Protein AF-A0A453NG12-F1 (afdb_monomer)

Nearest PDB structures (foldseek):
  8r1o-assembly1_A  TM=9.708E-01  e=6.884E-14  Thermochaetoides thermophila DSM 1495
  6h25-assembly1_A  TM=9.142E-01  e=3.385E-14  Homo sapiens
  9g8n-assembly1_K  TM=7.929E-01  e=2.237E-14  Homo sapiens
  5k36-assembly1_A  TM=8.760E-01  e=5.143E-13  Saccharomyces cerevisiae S288C
  2nn6-assembly1_A  TM=7.826E-01  e=9.330E-12  Homo sapiens

pLDDT: mean 75.96, std 26.28, range [23.94, 97.62]

Foldseek 3Di:
DCPFDWDPVQVVLLVVLLCLQLDFAFDWDQDDPVSHDIDTDDCVGDPTHHDDDDWRWGKWKWFADDLRPDIDTGDTNVSVVHTQWMKIWTATQVLDTPDIDTPDGHDHDPVVVVVVSVVVNVVNNVSVVVSVVVSVVVVVVVVVVVVVVPPDDPPPPPDDDDDDDDDDDDDDDDDDDDDDDDDDDDDDDDDDDDDDDD

Secondary structure (DSSP, 8-state):
-------HHHHHHHHHHHHHHH-EEPPEEEESTTS-EEEEPPTTTSPPEEP------EEEEEEEETTTTEEEES--HHHHHH-SEEEEEEE-TTS-EEEEEE-SSS---HHHHHHHHHHHHHHHHHHHHHHHHHHHHHHHHHHHHHHHH-SSS------PPP------------------------------------

Structure (mmCIF, N/CA/C/O backbone):
data_AF-A0A453NG12-F1
#
_entry.id   AF-A0A453NG12-F1
#
loop_
_atom_site.group_PDB
_atom_site.id
_atom_site.type_symbol
_atom_site.label_atom_id
_atom_site.label_alt_id
_atom_site.label_comp_id
_atom_site.label_asym_id
_atom_site.label_entity_id
_atom_site.label_seq_id
_atom_site.pdbx_PDB_ins_code
_atom_site.Cartn_x
_atom_site.Cartn_y
_atom_site.Cartn_z
_atom_site.occupancy
_atom_site.B_iso_or_equiv
_atom_site.auth_seq_id
_atom_site.auth_comp_id
_atom_site.auth_asym_id
_atom_site.auth_atom_id
_atom_site.pdbx_PDB_model_num
ATOM 1 N N . MET A 1 1 ? -16.576 -12.068 -15.508 1.00 38.81 1 MET A N 1
ATOM 2 C CA . MET A 1 1 ? -16.102 -11.300 -14.341 1.00 38.81 1 MET A CA 1
ATOM 3 C C . MET A 1 1 ? -14.619 -11.567 -14.226 1.00 38.81 1 MET A C 1
ATOM 5 O O . MET A 1 1 ? -14.237 -12.627 -13.754 1.00 38.81 1 MET A O 1
ATOM 9 N N . ASP A 1 2 ? -13.809 -10.681 -14.796 1.00 40.56 2 ASP A N 1
ATOM 10 C CA . ASP A 1 2 ? -12.355 -10.814 -14.773 1.00 40.56 2 ASP A CA 1
ATOM 11 C C . ASP A 1 2 ? -11.846 -10.320 -13.415 1.00 40.56 2 ASP A C 1
ATOM 13 O O . ASP A 1 2 ? -11.502 -9.155 -13.240 1.00 40.56 2 ASP A O 1
ATOM 17 N N . VAL A 1 3 ? -11.898 -11.196 -12.412 1.00 46.09 3 VAL A N 1
ATOM 18 C CA . VAL A 1 3 ? -11.257 -10.977 -11.109 1.00 46.09 3 VAL A CA 1
ATOM 19 C C . VAL A 1 3 ? -9.786 -11.383 -11.253 1.00 46.09 3 VAL A C 1
ATOM 21 O O . VAL A 1 3 ? -9.299 -12.268 -10.556 1.00 46.09 3 VAL A O 1
ATOM 24 N N . SER A 1 4 ? -9.097 -10.818 -12.247 1.00 50.47 4 SER A N 1
ATOM 25 C CA . SER A 1 4 ? -7.674 -11.067 -12.460 1.00 50.47 4 SER A CA 1
ATOM 26 C C . SER A 1 4 ? -6.916 -10.613 -11.218 1.00 50.47 4 SER A C 1
ATOM 28 O O . SER A 1 4 ? -7.002 -9.453 -10.814 1.00 50.47 4 SER A O 1
ATOM 30 N N . LEU A 1 5 ? -6.221 -11.567 -10.598 1.00 57.56 5 LEU A N 1
ATOM 31 C CA . LEU A 1 5 ? -5.358 -11.404 -9.433 1.00 57.56 5 LEU A CA 1
ATOM 32 C C . LEU A 1 5 ? -4.488 -10.149 -9.605 1.00 57.56 5 LEU A C 1
ATOM 34 O O . LEU A 1 5 ? -3.626 -10.087 -10.477 1.00 57.56 5 LEU A O 1
ATOM 38 N N . ARG A 1 6 ? -4.800 -9.120 -8.815 1.00 69.56 6 ARG A N 1
ATOM 39 C CA . ARG A 1 6 ? -4.018 -7.882 -8.717 1.00 69.56 6 ARG A CA 1
ATOM 40 C C . ARG A 1 6 ? -2.756 -8.148 -7.901 1.00 69.56 6 ARG A C 1
ATOM 42 O O . ARG A 1 6 ? -2.657 -9.185 -7.243 1.00 69.56 6 ARG A O 1
ATOM 49 N N . ASN A 1 7 ? -1.854 -7.176 -7.868 1.00 88.19 7 ASN A N 1
ATOM 50 C CA . ASN A 1 7 ? -0.705 -7.192 -6.979 1.00 88.19 7 ASN A CA 1
ATOM 51 C C . ASN A 1 7 ? -1.126 -7.407 -5.509 1.00 88.19 7 ASN A C 1
ATOM 53 O O . ASN A 1 7 ? -1.623 -6.510 -4.817 1.00 88.19 7 ASN A O 1
ATOM 57 N N . LEU A 1 8 ? -0.916 -8.637 -5.039 1.00 91.00 8 LEU A N 1
ATOM 58 C CA . LEU A 1 8 ? -1.382 -9.104 -3.738 1.00 91.00 8 LEU A CA 1
ATOM 59 C C . LEU A 1 8 ? -0.706 -8.365 -2.583 1.00 91.00 8 LEU A C 1
ATOM 61 O O . LEU A 1 8 ? -1.331 -8.166 -1.546 1.00 91.00 8 LEU A O 1
ATOM 65 N N . ILE A 1 9 ? 0.557 -7.968 -2.749 1.00 92.88 9 ILE A N 1
ATOM 66 C CA . ILE A 1 9 ? 1.347 -7.357 -1.675 1.00 92.88 9 ILE A CA 1
ATOM 67 C C . ILE A 1 9 ? 0.768 -5.987 -1.323 1.00 92.88 9 ILE A C 1
ATOM 69 O O . ILE A 1 9 ? 0.465 -5.730 -0.157 1.00 92.88 9 ILE A O 1
ATOM 73 N N . ASP A 1 10 ? 0.553 -5.137 -2.327 1.00 94.19 10 ASP A N 1
ATOM 74 C CA . ASP A 1 10 ? 0.015 -3.791 -2.118 1.00 94.19 10 ASP A CA 1
ATOM 75 C C . ASP A 1 10 ? -1.441 -3.870 -1.627 1.00 94.19 10 ASP A C 1
ATOM 77 O O . ASP A 1 10 ? -1.823 -3.180 -0.680 1.00 94.19 10 ASP A O 1
ATOM 81 N N . ALA A 1 11 ? -2.244 -4.777 -2.197 1.00 93.75 11 ALA A N 1
ATOM 82 C CA . ALA A 1 11 ? -3.627 -4.982 -1.772 1.00 93.75 11 ALA A CA 1
ATOM 83 C C . ALA A 1 11 ? -3.731 -5.463 -0.312 1.00 93.75 11 ALA A C 1
ATOM 85 O O . ALA A 1 11 ? -4.523 -4.920 0.461 1.00 93.75 11 ALA A O 1
ATOM 86 N N . ALA A 1 12 ? -2.922 -6.450 0.086 1.00 95.38 12 ALA A N 1
ATOM 87 C CA . ALA A 1 12 ? -2.898 -6.966 1.452 1.00 95.38 12 ALA A CA 1
ATOM 88 C C . ALA A 1 12 ? -2.386 -5.920 2.449 1.00 95.38 12 ALA A C 1
ATOM 90 O O . ALA A 1 12 ? -2.936 -5.801 3.543 1.00 95.38 12 ALA A O 1
ATOM 91 N N . ASN A 1 13 ? -1.378 -5.128 2.068 1.00 96.69 13 ASN A N 1
ATOM 92 C CA . ASN A 1 13 ? -0.885 -4.015 2.874 1.00 96.69 13 ASN A CA 1
ATOM 93 C C . ASN A 1 13 ? -2.000 -2.991 3.145 1.00 96.69 13 ASN A C 1
ATOM 95 O O . ASN A 1 13 ? -2.287 -2.700 4.305 1.00 96.69 13 ASN A O 1
ATOM 99 N N . ILE A 1 14 ? -2.692 -2.517 2.104 1.00 95.75 14 ILE A N 1
ATOM 100 C CA . ILE A 1 14 ? -3.804 -1.565 2.251 1.00 95.75 14 ILE A CA 1
ATOM 101 C C . ILE A 1 14 ? -4.929 -2.163 3.106 1.00 95.75 14 ILE A C 1
ATOM 103 O O . ILE A 1 14 ? -5.435 -1.494 4.009 1.00 95.75 14 ILE A O 1
ATOM 107 N N . ALA A 1 15 ? -5.297 -3.424 2.863 1.00 96.12 15 ALA A N 1
ATOM 108 C CA . ALA A 1 15 ? -6.335 -4.108 3.629 1.00 96.12 15 ALA A CA 1
ATOM 109 C C . ALA A 1 15 ? -5.972 -4.221 5.118 1.00 96.12 15 ALA A C 1
ATOM 111 O O . ALA A 1 15 ? -6.808 -3.936 5.975 1.00 96.12 15 ALA A O 1
ATOM 112 N N . ALA A 1 16 ? -4.725 -4.576 5.437 1.00 96.88 16 ALA A N 1
ATOM 113 C CA . ALA A 1 16 ? -4.244 -4.657 6.812 1.00 96.88 16 ALA A CA 1
ATOM 114 C C . ALA A 1 16 ? -4.270 -3.287 7.503 1.00 96.88 16 ALA A C 1
ATOM 116 O O . ALA A 1 16 ? -4.750 -3.174 8.629 1.00 96.88 16 ALA A O 1
ATOM 117 N N . LEU A 1 17 ? -3.821 -2.228 6.824 1.00 96.56 17 LEU A N 1
ATOM 118 C CA . LEU A 1 17 ? -3.850 -0.869 7.367 1.00 96.56 17 LEU A CA 1
ATOM 119 C C . LEU A 1 17 ? -5.279 -0.382 7.623 1.00 96.56 17 LEU A C 1
ATOM 121 O O . LEU A 1 17 ? -5.553 0.196 8.677 1.00 96.56 17 LEU A O 1
ATOM 125 N N . ALA A 1 18 ? -6.202 -0.649 6.699 1.00 96.00 18 ALA A N 1
ATOM 126 C CA . ALA A 1 18 ? -7.612 -0.314 6.865 1.00 96.00 18 ALA A CA 1
ATOM 127 C C . ALA A 1 18 ? -8.250 -1.101 8.022 1.00 96.00 18 ALA A C 1
ATOM 129 O O . ALA A 1 18 ? -8.960 -0.525 8.851 1.00 96.00 18 ALA A O 1
ATOM 130 N N . ALA A 1 19 ? -7.952 -2.398 8.134 1.00 96.50 19 ALA A N 1
ATOM 131 C CA . ALA A 1 19 ? -8.421 -3.235 9.233 1.00 96.50 19 ALA A CA 1
ATOM 132 C C . ALA A 1 19 ? -7.912 -2.722 10.587 1.00 96.50 19 ALA A C 1
ATOM 134 O O . ALA A 1 19 ? -8.705 -2.532 11.503 1.00 96.50 19 ALA A O 1
ATOM 135 N N . LEU A 1 20 ? -6.618 -2.412 10.703 1.00 96.31 20 LEU A N 1
ATOM 136 C CA . LEU A 1 20 ? -6.037 -1.863 11.932 1.00 96.31 20 LEU A CA 1
ATOM 137 C C . LEU A 1 20 ? -6.647 -0.504 12.301 1.00 96.31 20 LEU A C 1
ATOM 139 O O . LEU A 1 20 ? -6.922 -0.254 13.472 1.00 96.31 20 LEU A O 1
ATOM 143 N N . SER A 1 21 ? -6.906 0.353 11.310 1.00 95.38 21 SER A N 1
ATOM 144 C CA . SER A 1 21 ? -7.463 1.697 11.529 1.00 95.38 21 SER A CA 1
ATOM 145 C C . SER A 1 21 ? -8.937 1.674 11.957 1.00 95.38 21 SER A C 1
ATOM 147 O O . SER A 1 21 ? -9.395 2.513 12.739 1.00 95.38 21 SER A O 1
ATOM 149 N N . THR A 1 22 ? -9.693 0.685 11.483 1.00 95.12 22 THR A N 1
ATOM 150 C CA . THR A 1 22 ? -11.113 0.503 11.828 1.00 95.12 22 THR A CA 1
ATOM 151 C C . THR A 1 22 ? -11.333 -0.390 13.048 1.00 95.12 2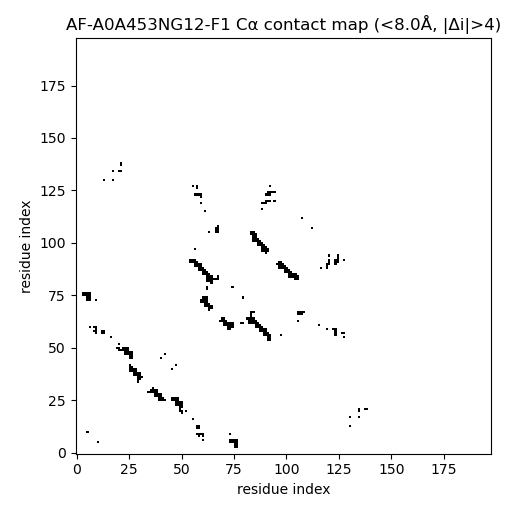2 THR A C 1
ATOM 153 O O . THR A 1 22 ? -12.405 -0.338 13.656 1.00 95.12 22 THR A O 1
ATOM 156 N N . PHE A 1 23 ? -10.332 -1.178 13.445 1.00 95.31 23 PHE A N 1
ATOM 157 C CA . PHE A 1 23 ? -10.403 -2.049 14.610 1.00 95.31 23 PHE A CA 1
ATOM 158 C C . PHE A 1 23 ? -10.600 -1.250 15.903 1.00 95.31 23 PHE A C 1
ATOM 160 O O . PHE A 1 23 ? -10.081 -0.141 16.082 1.00 95.31 23 PHE A O 1
ATOM 167 N N . ARG A 1 24 ? -11.372 -1.828 16.824 1.00 92.81 24 ARG A N 1
ATOM 168 C CA . ARG A 1 24 ? -11.577 -1.309 18.174 1.00 92.81 24 ARG A CA 1
ATOM 169 C C . ARG A 1 24 ? -11.374 -2.449 19.164 1.00 92.81 24 ARG A C 1
ATOM 171 O O . ARG A 1 24 ? -12.016 -3.489 19.032 1.00 92.81 24 ARG A O 1
ATOM 178 N N . ARG A 1 25 ? -10.483 -2.259 20.135 1.00 94.12 25 ARG A N 1
ATOM 179 C CA . ARG A 1 25 ? -10.212 -3.239 21.194 1.00 94.12 25 ARG A CA 1
ATOM 180 C C . ARG A 1 25 ? -11.186 -3.056 22.363 1.00 94.12 25 ARG A C 1
ATOM 182 O O . ARG A 1 25 ? -11.566 -1.915 22.631 1.00 94.12 25 ARG A O 1
ATOM 189 N N . PRO A 1 26 ? -11.559 -4.127 23.082 1.00 93.44 26 PRO A N 1
ATOM 190 C CA . PRO A 1 26 ? -12.309 -3.990 24.325 1.00 93.44 26 PRO A CA 1
ATOM 191 C C . PRO A 1 26 ? -11.493 -3.206 25.359 1.00 93.44 26 PRO A C 1
ATOM 193 O O . PRO A 1 26 ? -10.257 -3.242 25.359 1.00 93.44 26 PRO A O 1
ATOM 196 N N . GLU A 1 27 ? -12.189 -2.477 26.224 1.00 93.00 27 GLU A N 1
ATOM 197 C CA . GLU A 1 27 ? -11.551 -1.790 27.339 1.00 93.00 27 GLU A CA 1
ATOM 198 C C . GLU A 1 27 ? -11.210 -2.800 28.439 1.00 93.00 27 GLU A C 1
ATOM 200 O O . GLU A 1 27 ? -12.004 -3.690 28.742 1.00 93.00 27 GLU A O 1
ATOM 205 N N . CYS A 1 28 ? -10.036 -2.656 29.053 1.00 92.56 28 CYS A N 1
ATOM 206 C CA . CYS A 1 28 ? -9.604 -3.507 30.155 1.00 92.56 28 CYS A CA 1
ATOM 207 C C . CYS A 1 28 ? -9.244 -2.649 31.365 1.00 92.56 28 CYS A C 1
ATOM 209 O O . CYS A 1 28 ? -8.565 -1.631 31.226 1.00 92.56 28 CYS A O 1
ATOM 211 N N . THR A 1 29 ? -9.645 -3.088 32.554 1.00 91.44 29 THR A N 1
ATOM 212 C CA . THR A 1 29 ? -9.203 -2.499 33.823 1.00 91.44 29 THR A CA 1
ATOM 213 C C . THR A 1 29 ? -8.252 -3.447 34.525 1.00 91.44 29 THR A C 1
ATOM 215 O O . THR A 1 29 ? -8.547 -4.636 34.652 1.00 91.44 29 THR A O 1
ATOM 218 N N . VAL A 1 30 ? -7.135 -2.905 34.998 1.00 91.94 30 VAL A N 1
ATOM 219 C CA . VAL A 1 30 ? -6.180 -3.622 35.844 1.00 91.94 30 VAL A CA 1
ATOM 220 C C . VAL A 1 30 ? -6.478 -3.269 37.299 1.00 91.94 30 VAL A C 1
ATOM 222 O O . VAL A 1 30 ? -6.650 -2.092 37.617 1.00 91.94 30 VAL A O 1
ATOM 225 N N . GLY A 1 31 ? -6.590 -4.276 38.161 1.00 87.38 31 GLY A N 1
ATOM 226 C CA . GLY A 1 31 ? -6.934 -4.120 39.572 1.00 87.38 31 GLY A CA 1
ATOM 227 C C . GLY A 1 31 ? -6.416 -5.265 40.444 1.00 87.38 31 GLY A C 1
ATOM 228 O O . GLY A 1 31 ? -5.518 -6.014 40.049 1.00 87.38 31 GLY A O 1
ATOM 229 N N . GLY A 1 32 ? -7.005 -5.386 41.635 1.00 82.38 32 GLY A N 1
ATOM 230 C CA . GLY A 1 32 ? -6.529 -6.262 42.706 1.00 82.38 32 GLY A CA 1
ATOM 231 C C . GLY A 1 32 ? -5.420 -5.606 43.529 1.00 82.38 32 GLY A C 1
ATOM 232 O O . GLY A 1 32 ? -4.728 -4.714 43.039 1.00 82.38 32 GLY A O 1
ATOM 233 N N . ASP A 1 33 ? -5.253 -6.058 44.770 1.00 82.25 33 ASP A N 1
ATOM 234 C CA . ASP A 1 33 ? -4.278 -5.492 45.716 1.00 82.25 33 ASP A CA 1
ATOM 235 C C . ASP A 1 33 ? -2.832 -5.571 45.183 1.00 82.25 33 ASP A C 1
ATOM 237 O O . ASP A 1 33 ? -2.020 -4.685 45.444 1.00 82.25 33 ASP A O 1
ATOM 241 N N . ASP A 1 34 ? -2.558 -6.570 44.335 1.00 84.94 34 ASP A N 1
ATOM 242 C CA . ASP A 1 34 ? -1.255 -6.812 43.702 1.00 84.94 34 ASP A CA 1
ATOM 243 C C . ASP A 1 34 ? -1.164 -6.293 42.249 1.00 84.94 34 ASP A C 1
ATOM 245 O O . ASP A 1 34 ? -0.151 -6.485 41.575 1.00 84.94 34 ASP A O 1
ATOM 249 N N . GLY A 1 35 ? -2.232 -5.684 41.713 1.00 83.69 35 GLY A N 1
ATOM 250 C CA . GLY A 1 35 ? -2.279 -5.162 40.337 1.00 83.69 35 GLY A CA 1
ATOM 251 C C . GLY A 1 35 ? -2.218 -6.221 39.223 1.00 83.69 35 GLY A C 1
ATOM 252 O O . GLY A 1 35 ? -1.968 -5.881 38.068 1.00 83.69 35 GLY A O 1
ATOM 253 N N . GLN A 1 36 ? -2.420 -7.503 39.543 1.00 88.50 36 GLN A N 1
ATOM 254 C CA . GLN A 1 36 ? -2.332 -8.613 38.582 1.00 88.50 36 GLN A CA 1
ATOM 255 C C . GLN A 1 36 ? -3.685 -9.059 38.010 1.00 88.50 36 GLN A C 1
ATOM 257 O O . GLN A 1 36 ? -3.723 -9.889 37.101 1.00 88.50 36 GLN A O 1
ATOM 262 N N . GLN A 1 37 ? -4.805 -8.525 38.505 1.00 91.44 37 GLN A N 1
ATOM 263 C CA . GLN A 1 37 ? -6.124 -8.889 37.997 1.00 91.44 37 GLN A CA 1
ATOM 264 C C . GLN A 1 37 ? -6.477 -8.035 36.776 1.00 91.44 37 GLN A C 1
ATOM 266 O O . GLN A 1 37 ? -6.517 -6.809 36.858 1.00 91.44 37 GLN A O 1
ATOM 271 N N . VAL A 1 38 ? -6.769 -8.683 35.646 1.00 92.56 38 VAL A N 1
ATOM 272 C CA . VAL A 1 38 ? -7.211 -8.022 34.410 1.00 92.56 38 VAL A CA 1
ATOM 273 C C . VAL A 1 38 ? -8.671 -8.368 34.151 1.00 92.56 38 VAL A C 1
ATOM 275 O O . VAL A 1 38 ? -9.008 -9.530 33.935 1.00 92.56 38 VAL A O 1
ATOM 278 N N . THR A 1 39 ? -9.526 -7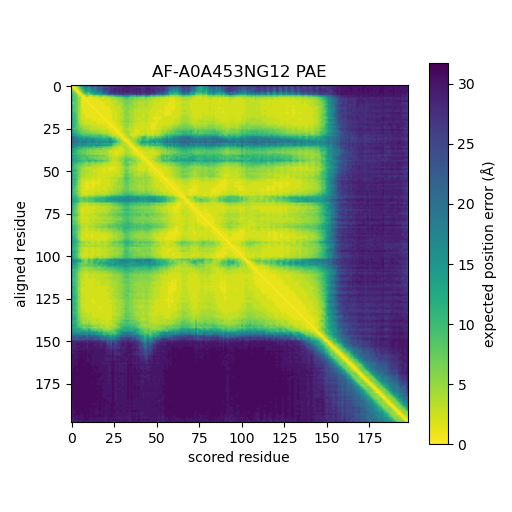.349 34.123 1.00 91.75 39 THR A N 1
ATOM 279 C CA . THR A 1 39 ? -10.942 -7.484 33.761 1.00 91.75 39 THR A CA 1
ATOM 280 C C . THR A 1 39 ? -11.160 -6.888 32.378 1.00 91.75 39 THR A C 1
ATOM 282 O O . THR A 1 39 ? -10.905 -5.699 32.174 1.00 91.75 39 THR A O 1
ATOM 285 N N . VAL A 1 40 ? -11.625 -7.708 31.436 1.00 93.44 40 VAL A N 1
ATOM 286 C CA . VAL A 1 40 ? -12.020 -7.279 30.086 1.00 93.44 40 VAL A CA 1
ATOM 287 C C . VAL A 1 40 ? -13.499 -6.907 30.114 1.00 93.44 40 VAL A C 1
ATOM 289 O O . VAL A 1 40 ? -14.316 -7.689 30.594 1.00 93.44 40 VAL A O 1
ATOM 292 N N . HIS A 1 41 ? -13.840 -5.719 29.620 1.00 92.62 41 HIS A N 1
ATOM 293 C CA . HIS A 1 41 ? -15.218 -5.232 29.582 1.00 92.62 41 HIS A CA 1
ATOM 294 C C . HIS A 1 41 ? -15.859 -5.527 28.228 1.00 92.62 41 HIS A C 1
ATOM 296 O O . HIS A 1 41 ? -15.271 -5.248 27.178 1.00 92.62 41 HIS A O 1
ATOM 302 N N . ASP A 1 42 ? -17.085 -6.047 28.257 1.00 90.38 42 ASP A N 1
ATOM 303 C CA . ASP A 1 42 ? -17.897 -6.225 27.055 1.00 90.38 42 ASP A CA 1
ATOM 304 C C . ASP A 1 42 ? -18.281 -4.876 26.441 1.00 90.38 42 ASP A C 1
ATOM 306 O O . ASP A 1 42 ? -18.454 -3.869 27.136 1.00 90.38 42 ASP A O 1
ATOM 310 N N . SER A 1 43 ? -18.497 -4.871 25.123 1.00 86.00 43 SER A N 1
ATOM 311 C CA . SER A 1 43 ? -18.819 -3.657 24.362 1.00 86.00 43 SER A CA 1
ATOM 312 C C . SER A 1 43 ? -20.158 -3.008 24.731 1.00 86.00 43 SER A C 1
ATOM 314 O O . SER A 1 43 ? -20.419 -1.883 24.315 1.00 86.00 43 SER A O 1
ATOM 316 N N . GLU A 1 44 ? -21.028 -3.726 25.447 1.00 86.75 44 GLU A N 1
ATOM 317 C CA . GLU A 1 44 ? -22.293 -3.193 25.974 1.00 86.75 44 GLU A CA 1
ATOM 318 C C . GLU A 1 44 ? -22.088 -2.376 27.257 1.00 86.75 44 GLU A C 1
ATOM 320 O O . GLU A 1 44 ? -22.888 -1.494 27.560 1.00 86.75 44 GLU A O 1
ATOM 325 N N . VAL A 1 45 ? -21.015 -2.666 28.002 1.00 88.38 45 VAL A N 1
ATOM 326 C CA . VAL A 1 45 ? -20.708 -2.040 29.295 1.00 88.38 45 VAL A CA 1
ATOM 327 C C . VAL A 1 45 ? -19.728 -0.886 29.122 1.00 88.38 45 VAL A C 1
ATOM 329 O O . VAL A 1 45 ? -19.901 0.161 29.746 1.00 88.38 45 VAL A O 1
ATOM 332 N N . ARG A 1 46 ? -18.701 -1.060 28.280 1.00 87.81 46 ARG A N 1
ATOM 333 C CA . ARG A 1 46 ? -17.720 -0.016 27.960 1.00 87.81 46 ARG A CA 1
ATOM 334 C C . ARG A 1 46 ? -17.483 0.085 26.464 1.00 87.81 46 ARG A C 1
ATOM 336 O O . ARG A 1 46 ? -17.431 -0.921 25.758 1.00 87.81 46 ARG A O 1
ATOM 343 N N . ASP A 1 47 ? -17.313 1.312 25.982 1.00 88.44 47 ASP A N 1
ATOM 344 C CA . ASP A 1 47 ? -17.081 1.555 24.564 1.00 88.44 47 ASP A CA 1
ATOM 345 C C . ASP A 1 47 ? -15.699 1.029 24.129 1.00 88.44 47 ASP A C 1
ATOM 347 O O . ASP A 1 47 ? -14.680 1.383 24.725 1.00 88.44 47 ASP A O 1
ATOM 351 N N . PRO A 1 48 ? -15.625 0.222 23.054 1.00 91.38 48 PRO A N 1
ATOM 352 C CA . PRO A 1 48 ? -14.353 -0.232 22.508 1.00 91.38 48 PRO A CA 1
ATOM 353 C C . PRO A 1 48 ? -13.459 0.928 22.045 1.00 91.38 48 PRO A C 1
ATOM 355 O O . PRO A 1 48 ? -13.909 1.850 21.360 1.00 91.38 48 PRO A O 1
ATOM 358 N N . LEU A 1 49 ? -12.165 0.837 22.346 1.00 92.44 49 LEU A N 1
ATOM 359 C CA . LEU A 1 49 ? -11.177 1.884 22.088 1.00 92.44 49 LEU A CA 1
ATOM 360 C C . LEU A 1 49 ? -10.427 1.654 20.765 1.00 92.44 49 LEU A C 1
ATOM 362 O O . LEU A 1 49 ? -10.109 0.509 20.431 1.00 92.44 49 LEU A O 1
ATOM 366 N N . PRO A 1 50 ? -10.092 2.711 20.002 1.00 94.44 50 PRO A N 1
ATOM 367 C CA . PRO A 1 50 ? -9.230 2.591 18.829 1.00 94.44 50 PRO A CA 1
ATOM 368 C C . PRO A 1 50 ? -7.794 2.210 19.197 1.00 94.44 50 PRO A C 1
ATOM 370 O O . PRO A 1 50 ? -7.355 2.350 20.340 1.00 94.44 50 PRO A O 1
ATOM 373 N N . LEU A 1 51 ? -7.056 1.731 18.195 1.00 95.19 51 LEU A N 1
ATOM 374 C CA . LEU A 1 51 ? -5.610 1.565 18.290 1.00 95.19 51 LEU A CA 1
ATOM 375 C C . LEU A 1 51 ? -4.903 2.903 18.045 1.00 95.19 51 LEU A C 1
ATOM 377 O O . LEU A 1 51 ? -5.340 3.705 17.219 1.00 95.19 51 LEU A O 1
ATOM 381 N N . THR A 1 52 ? -3.773 3.114 18.717 1.00 94.12 52 THR A N 1
ATOM 382 C CA . THR A 1 52 ? -2.881 4.245 18.436 1.00 94.12 52 THR A CA 1
ATOM 383 C C . THR A 1 52 ? -1.996 3.897 17.241 1.00 94.12 52 THR A C 1
ATOM 385 O O . THR A 1 52 ? -1.074 3.094 17.364 1.00 94.12 52 THR A O 1
ATOM 388 N N . ILE A 1 53 ? -2.279 4.490 16.080 1.00 93.12 53 ILE A N 1
ATOM 389 C CA . ILE A 1 53 ? -1.507 4.293 14.845 1.00 93.12 53 ILE A CA 1
ATOM 390 C C . ILE A 1 53 ? -0.758 5.587 14.527 1.00 93.12 53 ILE A C 1
ATOM 392 O O . ILE A 1 53 ? -1.377 6.611 14.253 1.00 93.12 53 ILE A O 1
ATOM 396 N N . HIS A 1 54 ? 0.575 5.543 14.553 1.00 91.69 54 HIS A N 1
ATOM 397 C CA . HIS A 1 54 ? 1.407 6.727 14.305 1.00 91.69 54 HIS A CA 1
ATOM 398 C C . HIS A 1 54 ? 1.579 7.028 12.813 1.00 91.69 54 HIS A C 1
ATOM 400 O O . HIS A 1 54 ? 1.499 8.183 12.397 1.00 91.69 54 HIS A O 1
ATOM 406 N N . HIS A 1 55 ? 1.789 5.992 11.998 1.00 92.69 55 HIS A N 1
ATOM 407 C CA . HIS A 1 55 ? 2.035 6.120 10.563 1.00 92.69 55 HIS A CA 1
ATOM 408 C C . HIS A 1 55 ? 1.355 4.985 9.792 1.00 92.69 55 HIS A C 1
ATOM 410 O O . HIS A 1 55 ? 1.129 3.904 10.334 1.00 92.69 55 HIS A O 1
ATOM 416 N N . LEU A 1 56 ? 1.063 5.234 8.514 1.00 95.12 56 LEU A N 1
ATOM 417 C CA . LEU A 1 56 ? 0.482 4.264 7.585 1.00 95.12 56 LEU A CA 1
ATOM 418 C C . LEU A 1 56 ? 1.509 3.959 6.479 1.00 95.12 56 LEU A C 1
ATOM 420 O O . LEU A 1 56 ? 1.590 4.712 5.511 1.00 95.12 56 LEU A O 1
ATOM 424 N N . PRO A 1 57 ? 2.354 2.926 6.644 1.00 96.81 57 PRO A N 1
ATOM 425 C CA . PRO A 1 57 ? 3.362 2.559 5.652 1.00 96.81 57 PRO A CA 1
ATOM 426 C C . PRO A 1 57 ? 2.724 1.863 4.441 1.00 96.81 57 PRO A C 1
ATOM 428 O O . PRO A 1 57 ? 2.286 0.716 4.544 1.00 96.81 57 PRO A O 1
ATOM 431 N N . ILE A 1 58 ? 2.696 2.540 3.293 1.00 97.62 58 ILE A N 1
ATOM 432 C CA . ILE A 1 58 ? 2.079 2.048 2.056 1.00 97.62 58 ILE A CA 1
ATOM 433 C C . ILE A 1 58 ? 3.107 1.309 1.206 1.00 97.62 58 ILE A C 1
ATOM 435 O O . ILE A 1 58 ? 4.148 1.873 0.862 1.00 97.62 58 ILE A O 1
ATOM 439 N N . ALA A 1 59 ? 2.795 0.068 0.838 1.00 97.12 59 ALA A N 1
ATOM 440 C CA . ALA A 1 59 ? 3.549 -0.689 -0.152 1.00 97.12 59 ALA A CA 1
ATOM 441 C C . ALA A 1 59 ? 3.167 -0.256 -1.577 1.00 97.12 59 ALA A C 1
ATOM 443 O O . ALA A 1 59 ? 1.987 -0.155 -1.909 1.00 97.12 59 ALA A O 1
ATOM 444 N N . VAL A 1 60 ? 4.181 -0.003 -2.405 1.00 96.38 60 VAL A N 1
ATOM 445 C CA . VAL A 1 60 ? 4.061 0.302 -3.833 1.00 96.38 60 VAL A CA 1
ATOM 446 C C . VAL A 1 60 ? 5.013 -0.612 -4.596 1.00 96.38 60 VAL A C 1
ATOM 448 O O . VAL A 1 60 ? 6.233 -0.546 -4.408 1.00 96.38 60 VAL A O 1
ATOM 451 N N . THR A 1 61 ? 4.464 -1.463 -5.457 1.00 95.81 61 THR A N 1
ATOM 452 C CA . THR A 1 61 ? 5.245 -2.407 -6.262 1.00 95.81 61 THR A CA 1
ATOM 453 C C . THR A 1 61 ? 5.418 -1.937 -7.700 1.00 95.81 61 THR A C 1
ATOM 455 O O . THR A 1 61 ? 4.479 -1.504 -8.369 1.00 95.81 61 THR A O 1
ATOM 458 N N . PHE A 1 62 ? 6.653 -2.081 -8.168 1.00 95.19 62 PHE A N 1
ATOM 459 C CA . PHE A 1 62 ? 7.124 -1.785 -9.508 1.00 95.19 62 PHE A CA 1
ATOM 460 C C . PHE A 1 62 ? 7.518 -3.086 -10.208 1.00 95.19 62 PHE A C 1
ATOM 462 O O . PHE A 1 62 ? 8.253 -3.892 -9.633 1.00 95.19 62 PHE A O 1
ATOM 469 N N . ALA A 1 63 ? 7.068 -3.270 -11.445 1.00 94.38 63 ALA A N 1
ATOM 470 C CA . ALA A 1 63 ? 7.502 -4.336 -12.341 1.00 94.38 63 ALA A CA 1
ATOM 471 C C . ALA A 1 63 ? 8.426 -3.770 -13.422 1.00 94.38 63 ALA A C 1
ATOM 473 O O . ALA A 1 63 ? 8.173 -2.682 -13.943 1.00 94.38 63 ALA A O 1
ATOM 474 N N . TYR A 1 64 ? 9.478 -4.514 -13.751 1.00 94.31 64 TYR A N 1
ATOM 475 C CA . TYR A 1 64 ? 10.483 -4.152 -14.745 1.00 94.31 64 TYR A CA 1
ATOM 476 C C . TYR A 1 64 ? 10.373 -5.043 -15.983 1.00 94.31 64 TYR A C 1
ATOM 478 O O . TYR A 1 64 ? 10.176 -6.256 -15.868 1.00 94.31 64 TYR A O 1
ATOM 486 N N . PHE A 1 65 ? 10.533 -4.431 -17.155 1.00 92.62 65 PHE A N 1
ATOM 487 C CA . PHE A 1 65 ? 10.517 -5.098 -18.454 1.00 92.62 65 PHE A CA 1
ATOM 488 C C . PHE A 1 65 ? 11.656 -4.594 -19.340 1.00 92.62 65 PHE A C 1
ATOM 490 O O . PHE A 1 65 ? 12.069 -3.433 -19.240 1.00 92.62 65 PHE A O 1
ATOM 497 N N . GLY A 1 66 ? 12.087 -5.451 -20.270 1.00 88.81 66 GLY A N 1
ATOM 498 C CA . GLY A 1 66 ? 13.049 -5.098 -21.312 1.00 88.81 66 GLY A CA 1
ATOM 499 C C . GLY A 1 66 ? 14.398 -4.680 -20.737 1.00 88.81 66 GLY A C 1
ATOM 500 O O . GLY A 1 66 ? 14.861 -3.579 -21.039 1.00 88.81 66 GLY A O 1
ATOM 501 N N . ASP A 1 67 ? 14.981 -5.523 -19.882 1.00 84.19 67 ASP A N 1
ATOM 502 C CA . ASP A 1 67 ? 16.257 -5.286 -19.196 1.00 84.19 67 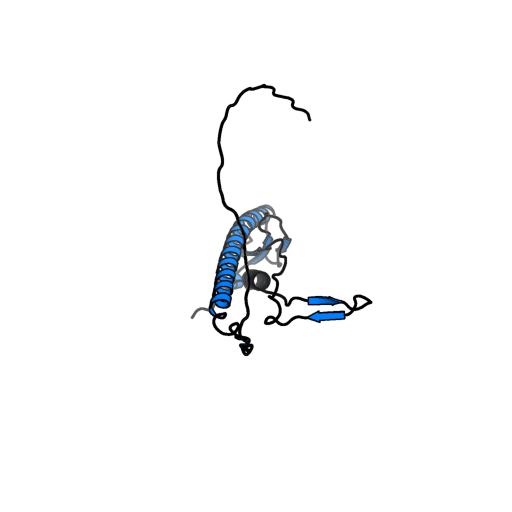ASP A CA 1
ATOM 503 C C . ASP A 1 67 ? 16.241 -4.039 -18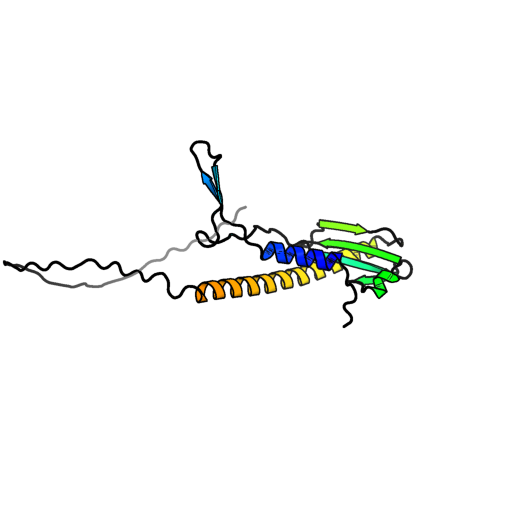.292 1.00 84.19 67 ASP A C 1
ATOM 505 O O . ASP A 1 67 ? 17.191 -3.258 -18.236 1.00 84.19 67 ASP A O 1
ATOM 509 N N . GLY A 1 68 ? 15.128 -3.819 -17.587 1.00 79.94 68 GLY A N 1
ATOM 510 C CA . GLY A 1 68 ? 14.964 -2.698 -16.657 1.00 79.94 68 GLY A CA 1
ATOM 511 C C . GLY A 1 68 ? 14.726 -1.325 -17.298 1.00 79.94 68 GLY A C 1
ATOM 512 O O . GLY A 1 68 ? 14.740 -0.321 -16.583 1.00 79.94 68 GLY A O 1
ATOM 513 N N . ASN A 1 69 ? 14.487 -1.256 -18.612 1.00 83.81 69 ASN A N 1
ATOM 514 C CA . ASN A 1 69 ? 14.237 0.007 -19.320 1.00 83.81 69 ASN A CA 1
ATOM 515 C C . ASN A 1 69 ? 12.795 0.506 -19.186 1.00 83.81 69 ASN A C 1
ATOM 517 O O . ASN A 1 69 ? 12.536 1.707 -19.278 1.00 83.81 69 ASN A O 1
ATOM 521 N N . ILE A 1 70 ? 11.848 -0.410 -18.985 1.00 90.62 70 ILE A N 1
ATOM 522 C CA . ILE A 1 70 ? 10.426 -0.102 -18.849 1.00 90.62 70 ILE A CA 1
ATOM 523 C C . ILE A 1 70 ? 9.984 -0.491 -17.443 1.00 90.62 70 ILE A C 1
ATOM 525 O O . ILE A 1 70 ? 10.313 -1.569 -16.950 1.00 90.62 70 ILE A O 1
ATOM 529 N N . MET A 1 71 ? 9.217 0.390 -16.804 1.00 92.06 71 MET A N 1
ATOM 530 C CA . MET A 1 71 ? 8.710 0.194 -15.452 1.00 92.06 71 MET A CA 1
ATOM 531 C C . MET A 1 71 ? 7.209 0.471 -15.393 1.00 92.06 71 MET A C 1
ATOM 533 O O . MET A 1 71 ? 6.746 1.505 -15.876 1.00 92.06 71 MET A O 1
ATOM 537 N N . VAL A 1 72 ? 6.472 -0.424 -14.737 1.00 93.56 72 VAL A N 1
ATOM 538 C CA . VAL A 1 72 ? 5.027 -0.315 -14.490 1.00 93.56 72 VAL A CA 1
ATOM 539 C C . VAL A 1 72 ? 4.757 -0.394 -12.986 1.00 93.56 72 VAL A C 1
ATOM 541 O O . VAL A 1 72 ? 5.506 -1.040 -12.258 1.00 93.56 72 VAL A O 1
ATOM 544 N N . ILE A 1 73 ? 3.712 0.285 -12.511 1.00 94.06 73 ILE A N 1
ATOM 545 C CA . ILE A 1 73 ? 3.270 0.295 -11.105 1.00 94.06 73 ILE A CA 1
ATOM 546 C C . ILE A 1 73 ? 1.963 -0.486 -11.001 1.00 94.06 73 ILE A C 1
ATOM 548 O O . ILE A 1 73 ? 1.120 -0.320 -11.876 1.00 94.06 73 ILE A O 1
ATOM 552 N N . ASP A 1 74 ? 1.776 -1.250 -9.920 1.00 92.06 74 ASP A N 1
ATOM 553 C CA . ASP A 1 74 ? 0.596 -2.114 -9.710 1.00 92.06 74 ASP A CA 1
ATOM 554 C C . ASP A 1 74 ? 0.389 -3.080 -10.895 1.00 92.06 74 ASP A C 1
ATOM 556 O O . ASP A 1 74 ? -0.619 -2.983 -11.599 1.00 92.06 74 ASP A O 1
ATOM 560 N N . PRO A 1 75 ? 1.365 -3.974 -11.170 1.00 91.88 75 PRO A N 1
ATOM 561 C CA . PRO A 1 75 ? 1.276 -4.871 -12.310 1.00 91.88 75 PRO A CA 1
ATOM 562 C C . PRO A 1 75 ? 0.047 -5.778 -12.190 1.00 91.88 75 PRO A C 1
ATOM 564 O O . PRO A 1 75 ? -0.267 -6.339 -11.139 1.00 91.88 75 PRO A O 1
ATOM 567 N N . THR A 1 76 ? -0.654 -5.932 -13.302 1.00 90.88 76 THR A N 1
ATOM 568 C CA . THR A 1 76 ? -1.722 -6.914 -13.468 1.00 90.88 76 THR A CA 1
ATOM 569 C C . THR A 1 76 ? -1.146 -8.323 -13.558 1.00 90.88 76 THR A C 1
ATOM 571 O O . THR A 1 76 ? 0.018 -8.508 -13.901 1.00 90.88 76 THR A O 1
ATOM 574 N N . TYR A 1 77 ? -1.981 -9.345 -13.367 1.00 90.00 77 TYR A N 1
ATOM 575 C CA . TYR A 1 77 ? -1.579 -10.747 -13.527 1.00 90.00 77 TYR A CA 1
ATOM 576 C C . TYR A 1 77 ? -0.783 -11.035 -14.819 1.00 90.00 77 TYR A C 1
ATOM 578 O O . TYR A 1 77 ? 0.203 -11.768 -14.802 1.00 90.00 77 TYR A O 1
ATOM 586 N N . LYS A 1 78 ? -1.189 -10.442 -15.953 1.00 91.56 78 LYS A N 1
ATOM 587 C CA . LYS A 1 78 ? -0.504 -10.632 -17.244 1.00 91.56 78 LYS A CA 1
ATOM 588 C C . LYS A 1 78 ? 0.862 -9.949 -17.282 1.00 91.56 78 LYS A C 1
ATOM 590 O O . LYS A 1 78 ? 1.787 -10.494 -17.870 1.00 91.56 78 LYS A O 1
ATOM 595 N N . GLU A 1 79 ? 0.978 -8.776 -16.669 1.00 92.12 79 GLU A N 1
ATOM 596 C CA . GLU A 1 79 ? 2.236 -8.035 -16.550 1.00 92.12 79 GLU A CA 1
ATOM 597 C C . GLU A 1 79 ? 3.195 -8.746 -15.590 1.00 92.12 79 GLU A C 1
ATOM 599 O O . GLU A 1 79 ? 4.361 -8.929 -15.921 1.00 92.12 79 GLU A O 1
ATOM 604 N N . GLU A 1 80 ? 2.700 -9.241 -14.452 1.00 90.31 80 GLU A N 1
ATOM 605 C CA . GLU A 1 80 ? 3.487 -10.049 -13.515 1.00 90.31 80 GLU A CA 1
ATOM 606 C C . GLU A 1 80 ? 4.011 -11.339 -14.158 1.00 90.31 80 GLU A C 1
ATOM 608 O O . GLU A 1 80 ? 5.132 -11.754 -13.877 1.00 90.31 80 GLU A O 1
ATOM 613 N N . ALA A 1 81 ? 3.230 -11.966 -15.042 1.00 90.94 81 ALA A N 1
ATOM 614 C CA . ALA A 1 81 ? 3.625 -13.201 -15.716 1.00 90.94 81 ALA A CA 1
ATOM 615 C C . ALA A 1 81 ? 4.789 -13.022 -16.707 1.00 90.94 81 ALA A C 1
ATOM 617 O O . ALA A 1 81 ? 5.466 -14.000 -17.022 1.00 90.94 81 ALA A O 1
ATOM 618 N N . VAL A 1 82 ? 5.013 -11.803 -17.212 1.00 92.00 82 VAL A N 1
ATOM 619 C CA . VAL A 1 82 ? 6.026 -11.516 -18.245 1.00 92.00 82 VAL A CA 1
ATOM 620 C C . VAL A 1 82 ? 7.111 -10.538 -17.785 1.00 92.00 82 VAL A C 1
ATOM 622 O O . VAL A 1 82 ? 7.984 -10.188 -18.576 1.00 92.00 82 VAL A O 1
ATOM 625 N N . MET A 1 83 ? 7.079 -10.089 -16.526 1.00 92.50 83 MET A N 1
ATOM 626 C CA . MET A 1 83 ? 8.090 -9.174 -15.987 1.00 92.50 83 MET A CA 1
ATOM 627 C C . MET A 1 83 ? 9.441 -9.872 -15.801 1.00 92.50 83 MET A C 1
ATOM 629 O O . MET A 1 83 ? 9.515 -11.015 -15.349 1.00 92.50 83 MET A O 1
ATOM 633 N N . GLY A 1 84 ? 10.524 -9.149 -16.081 1.00 91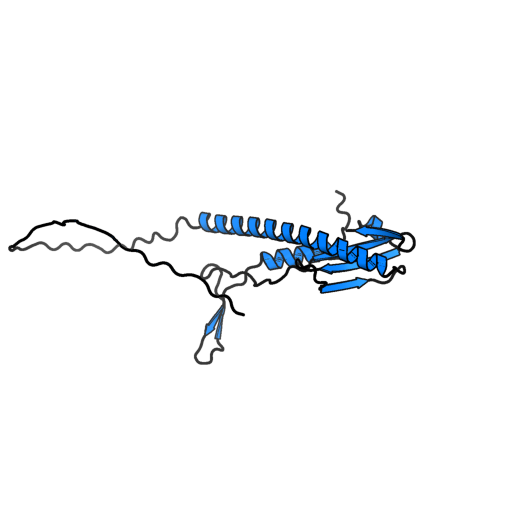.81 84 GLY A N 1
ATOM 634 C CA . GLY A 1 84 ? 11.888 -9.620 -15.840 1.00 91.81 84 GLY A CA 1
ATOM 635 C C . GLY A 1 84 ? 12.332 -9.445 -14.386 1.00 91.81 84 GLY A C 1
ATOM 636 O O . GLY A 1 84 ? 13.270 -10.095 -13.922 1.00 91.81 84 GLY A O 1
ATOM 637 N N . GLY A 1 85 ? 11.648 -8.591 -13.624 1.00 92.69 85 GLY A N 1
ATOM 638 C CA . GLY A 1 85 ? 11.890 -8.408 -12.198 1.00 92.69 85 GLY A CA 1
ATOM 639 C C . GLY A 1 85 ? 10.878 -7.477 -11.546 1.00 92.69 85 GLY A C 1
ATOM 640 O O . GLY A 1 85 ? 10.095 -6.813 -12.221 1.00 92.69 85 GLY A O 1
ATOM 641 N N . ARG A 1 86 ? 10.918 -7.396 -10.212 1.00 93.25 86 ARG A N 1
ATOM 642 C CA . ARG A 1 86 ? 10.082 -6.465 -9.445 1.00 93.25 86 ARG A CA 1
ATOM 643 C C . ARG A 1 86 ? 10.798 -5.863 -8.249 1.00 93.25 86 ARG A C 1
ATOM 645 O O . ARG A 1 86 ? 11.746 -6.438 -7.705 1.00 93.25 86 ARG A O 1
ATOM 652 N N . MET A 1 87 ? 10.287 -4.727 -7.799 1.00 94.75 87 MET A N 1
ATOM 653 C CA . MET A 1 87 ? 10.687 -4.083 -6.558 1.00 94.75 87 MET A CA 1
ATOM 654 C C . MET A 1 87 ? 9.465 -3.539 -5.829 1.00 94.75 87 MET A C 1
ATOM 656 O O . MET A 1 87 ? 8.683 -2.805 -6.415 1.00 94.75 87 MET A O 1
ATOM 660 N N . THR A 1 88 ? 9.342 -3.834 -4.542 1.00 96.19 88 THR A N 1
ATOM 661 C CA . THR A 1 88 ? 8.323 -3.244 -3.671 1.00 96.19 88 THR A CA 1
ATOM 662 C C . THR A 1 88 ? 8.993 -2.271 -2.715 1.00 96.19 88 THR A C 1
ATOM 664 O O . THR A 1 88 ? 9.930 -2.639 -2.006 1.00 96.19 88 THR A O 1
ATOM 667 N N . ALA A 1 89 ? 8.519 -1.030 -2.690 1.00 97.00 89 ALA A N 1
ATOM 668 C CA . ALA A 1 89 ? 8.938 -0.017 -1.732 1.00 97.00 89 ALA A CA 1
ATOM 669 C C . ALA A 1 89 ? 7.790 0.263 -0.765 1.00 97.00 89 ALA A C 1
ATOM 671 O O . ALA A 1 89 ? 6.659 0.471 -1.187 1.00 97.00 89 ALA A O 1
ATOM 672 N N . THR A 1 90 ? 8.078 0.265 0.531 1.00 97.44 90 THR A N 1
ATOM 673 C CA . THR A 1 90 ? 7.119 0.631 1.572 1.00 97.44 90 THR A CA 1
ATOM 674 C C . THR A 1 90 ? 7.508 1.984 2.139 1.00 97.44 90 THR A C 1
ATOM 676 O O . THR A 1 90 ? 8.620 2.128 2.647 1.00 97.44 90 THR A O 1
ATOM 679 N N . ILE A 1 91 ? 6.616 2.968 2.037 1.00 97.25 91 ILE A N 1
ATOM 680 C CA . ILE A 1 91 ? 6.894 4.369 2.381 1.00 97.25 91 ILE A CA 1
ATOM 681 C C . ILE A 1 91 ? 5.755 4.921 3.240 1.00 97.25 91 ILE A C 1
ATOM 683 O O . ILE A 1 91 ? 4.585 4.623 3.000 1.00 97.25 91 ILE A O 1
ATOM 687 N N . ASN A 1 92 ? 6.087 5.703 4.266 1.00 94.69 92 ASN A N 1
ATOM 688 C CA . ASN A 1 92 ? 5.093 6.371 5.106 1.00 94.69 92 ASN A CA 1
ATOM 689 C C . ASN A 1 92 ? 4.621 7.709 4.489 1.00 94.69 92 ASN A C 1
ATOM 691 O O . ASN A 1 92 ? 5.159 8.194 3.497 1.00 94.69 92 ASN A O 1
ATOM 695 N N . SER A 1 93 ? 3.632 8.362 5.104 1.00 89.81 93 SER A N 1
ATOM 696 C CA . SER A 1 93 ? 3.135 9.670 4.639 1.00 89.81 93 SER A CA 1
ATOM 697 C C . SER A 1 93 ? 4.135 10.823 4.759 1.00 89.81 93 SER A C 1
ATOM 699 O O . SER A 1 93 ? 3.903 11.881 4.184 1.00 89.81 93 SER A O 1
ATOM 701 N N . ASN A 1 94 ? 5.213 10.642 5.521 1.00 91.12 94 ASN A N 1
ATOM 702 C CA . ASN A 1 94 ? 6.260 11.645 5.700 1.00 91.12 94 ASN A CA 1
ATOM 703 C C . ASN A 1 94 ? 7.335 11.537 4.604 1.00 91.12 94 ASN A C 1
ATOM 705 O O . ASN A 1 94 ? 8.213 12.390 4.521 1.00 91.12 94 ASN A O 1
ATOM 709 N N . GLY A 1 95 ? 7.260 10.505 3.756 1.00 91.06 95 GLY A N 1
ATOM 710 C CA . GLY A 1 95 ? 8.253 10.207 2.731 1.00 91.06 95 GLY A CA 1
ATOM 711 C C . GLY A 1 95 ? 9.409 9.329 3.216 1.00 91.06 95 GLY A C 1
ATOM 712 O O . GLY A 1 95 ? 10.331 9.085 2.438 1.00 91.06 95 GLY A O 1
ATOM 713 N N . ASP A 1 96 ? 9.364 8.823 4.451 1.00 95.44 96 ASP A N 1
ATOM 714 C CA . ASP A 1 96 ? 10.384 7.915 4.972 1.00 95.44 96 ASP A CA 1
ATOM 715 C C . ASP A 1 96 ? 10.176 6.506 4.421 1.00 95.44 96 ASP A C 1
ATOM 717 O O . ASP A 1 96 ? 9.068 5.956 4.417 1.00 95.44 96 ASP A O 1
ATOM 721 N N . VAL A 1 97 ? 11.276 5.892 3.998 1.00 96.38 97 VAL A N 1
ATOM 722 C CA . VAL A 1 97 ? 11.291 4.513 3.517 1.00 96.38 97 VAL A CA 1
ATOM 723 C C . VAL A 1 97 ? 11.300 3.561 4.711 1.00 96.38 97 VAL A C 1
ATOM 725 O O . VAL A 1 97 ? 12.240 3.551 5.500 1.00 96.38 97 VAL A O 1
ATOM 728 N N . CYS A 1 98 ? 10.272 2.723 4.819 1.00 95.62 98 CYS A N 1
ATOM 729 C CA . CYS A 1 98 ? 10.182 1.683 5.843 1.00 95.62 98 CYS A CA 1
ATOM 730 C C . CYS A 1 98 ? 10.840 0.373 5.394 1.00 95.62 98 CYS A C 1
ATOM 732 O O . CYS A 1 98 ? 11.459 -0.314 6.201 1.00 95.62 98 CYS A O 1
ATOM 734 N N . ALA A 1 99 ? 10.695 0.012 4.115 1.00 96.00 99 ALA A N 1
ATOM 735 C CA . ALA A 1 99 ? 11.274 -1.205 3.552 1.00 96.00 99 ALA A CA 1
ATOM 736 C C . ALA A 1 99 ? 11.449 -1.095 2.033 1.00 96.00 99 ALA A C 1
ATOM 738 O O . ALA A 1 99 ? 10.650 -0.455 1.350 1.00 96.00 99 ALA A O 1
ATOM 739 N N . ILE A 1 100 ? 12.464 -1.773 1.496 1.00 95.56 100 ILE A N 1
ATOM 740 C CA . ILE A 1 100 ? 12.641 -1.987 0.057 1.00 95.56 100 ILE A CA 1
ATOM 741 C C . ILE A 1 100 ? 12.924 -3.467 -0.158 1.00 95.56 100 ILE A C 1
ATOM 743 O O . ILE A 1 100 ? 13.854 -4.017 0.426 1.00 95.56 100 ILE A O 1
ATOM 747 N N . GLN A 1 101 ? 12.152 -4.098 -1.035 1.00 94.81 101 GLN A N 1
ATOM 748 C CA . GLN A 1 101 ? 12.346 -5.482 -1.437 1.00 94.81 101 GLN A CA 1
ATOM 749 C C . GLN A 1 101 ? 12.494 -5.555 -2.954 1.00 94.81 101 GLN A C 1
ATOM 751 O O . GLN A 1 101 ? 11.511 -5.467 -3.683 1.00 94.81 101 GLN A O 1
ATOM 756 N N . LYS A 1 102 ? 13.718 -5.776 -3.442 1.00 92.12 102 LYS A N 1
ATOM 757 C CA . LYS A 1 102 ? 13.961 -6.184 -4.833 1.00 92.12 102 LYS A CA 1
ATOM 758 C C . LYS A 1 102 ? 14.005 -7.709 -4.884 1.00 92.12 102 LYS A C 1
ATOM 760 O O . LYS A 1 102 ? 14.941 -8.321 -4.374 1.00 92.12 102 LYS A O 1
ATOM 765 N N . ALA A 1 103 ? 12.969 -8.331 -5.435 1.00 82.25 103 ALA A N 1
ATOM 766 C CA . ALA A 1 103 ? 12.850 -9.786 -5.476 1.00 82.25 103 ALA A CA 1
ATOM 767 C C . ALA A 1 103 ? 13.515 -10.329 -6.749 1.00 82.25 103 ALA A C 1
ATOM 769 O O . ALA A 1 103 ? 12.840 -10.555 -7.747 1.00 82.25 103 ALA A O 1
ATOM 770 N N . GLY A 1 104 ? 14.843 -10.498 -6.718 1.00 80.19 104 GLY A N 1
ATOM 771 C CA . GLY A 1 104 ? 15.607 -11.087 -7.825 1.00 80.19 104 GLY A CA 1
ATOM 772 C C . GLY A 1 104 ? 15.379 -10.396 -9.178 1.00 80.19 104 GLY A C 1
ATOM 773 O O . GLY A 1 104 ? 15.143 -9.183 -9.231 1.00 80.19 104 GLY A O 1
ATOM 774 N N . GLY A 1 105 ? 15.481 -11.172 -10.258 1.00 86.75 105 GLY A N 1
ATOM 775 C CA . GLY A 1 105 ? 15.207 -10.723 -11.624 1.00 86.75 105 GLY A CA 1
ATOM 776 C C . GLY A 1 105 ? 16.300 -9.852 -12.243 1.00 86.75 105 GLY A C 1
ATOM 777 O O . GLY A 1 105 ? 17.444 -9.840 -11.784 1.00 86.75 105 GLY A O 1
ATOM 778 N N . GLU A 1 106 ? 15.919 -9.109 -13.279 1.00 86.19 106 GLU A N 1
ATOM 779 C CA . GLU A 1 106 ? 16.788 -8.212 -14.047 1.00 86.19 106 GLU A CA 1
ATOM 780 C C . GLU A 1 106 ? 17.553 -7.209 -13.165 1.00 86.19 106 GLU A C 1
ATOM 782 O O . GLU A 1 106 ? 17.086 -6.753 -12.110 1.00 86.19 106 GLU A O 1
ATOM 787 N N . GLY A 1 107 ? 18.768 -6.863 -13.596 1.00 87.50 107 GLY A N 1
ATOM 788 C CA . GLY A 1 107 ? 19.564 -5.806 -12.978 1.00 87.50 107 GLY A CA 1
ATOM 789 C C . GLY A 1 107 ? 18.917 -4.443 -13.213 1.00 87.50 107 GLY A C 1
ATOM 790 O O . GLY A 1 107 ? 18.507 -4.135 -14.324 1.00 87.50 107 GLY A O 1
ATOM 791 N N . VAL A 1 108 ? 18.833 -3.614 -12.171 1.00 88.94 108 VAL A N 1
ATOM 792 C CA . VAL A 1 108 ? 18.237 -2.273 -12.257 1.00 88.94 108 VAL A CA 1
ATOM 793 C C . VAL A 1 108 ? 19.263 -1.254 -11.792 1.00 88.94 108 VAL A C 1
ATOM 795 O O . VAL A 1 108 ? 19.876 -1.421 -10.736 1.00 88.94 108 VAL A O 1
ATOM 798 N N . MET A 1 109 ? 19.455 -0.194 -12.577 1.00 90.31 109 MET A N 1
ATOM 799 C CA . MET A 1 109 ? 20.361 0.892 -12.213 1.00 90.31 109 MET A CA 1
ATOM 800 C C . MET A 1 109 ? 19.869 1.627 -10.962 1.00 90.31 109 MET A C 1
ATOM 802 O O . MET A 1 109 ? 18.674 1.871 -10.790 1.00 90.31 109 MET A O 1
ATOM 806 N N . SER A 1 110 ? 20.803 2.069 -10.118 1.00 92.06 110 SER A N 1
ATOM 807 C CA . SER A 1 110 ? 20.479 2.823 -8.896 1.00 92.06 110 SER A CA 1
ATOM 808 C C . SER A 1 110 ? 19.662 4.095 -9.179 1.00 92.06 110 SER A C 1
ATOM 810 O O . SER A 1 110 ? 18.737 4.426 -8.440 1.00 92.06 110 SER A O 1
ATOM 812 N N . SER A 1 111 ? 19.919 4.773 -10.304 1.00 92.94 111 SER A N 1
ATOM 813 C CA . SER A 1 111 ? 19.150 5.947 -10.742 1.00 92.94 111 SER A CA 1
ATOM 814 C C . SER A 1 111 ? 17.658 5.650 -10.931 1.00 92.94 111 SER A C 1
ATOM 816 O O . SER A 1 111 ? 16.814 6.449 -10.517 1.00 92.94 111 SER A O 1
ATOM 818 N N . VAL A 1 112 ? 17.330 4.484 -11.495 1.00 91.81 112 VAL A N 1
ATOM 819 C CA . VAL A 1 112 ? 15.951 4.023 -11.693 1.00 91.81 112 VAL A CA 1
ATOM 820 C C . VAL A 1 112 ? 15.311 3.710 -10.345 1.00 91.81 112 VAL A C 1
ATOM 822 O O . VAL A 1 112 ? 14.197 4.155 -10.088 1.00 91.81 112 VAL A O 1
ATOM 825 N N . ILE A 1 113 ? 16.030 3.051 -9.432 1.00 92.81 113 ILE A N 1
ATOM 826 C CA . ILE A 1 113 ? 15.541 2.784 -8.068 1.00 92.81 113 ILE A CA 1
ATOM 827 C C . ILE A 1 113 ? 15.191 4.097 -7.350 1.00 92.81 113 ILE A C 1
ATOM 829 O O . ILE A 1 113 ? 14.106 4.231 -6.787 1.00 92.81 113 ILE A O 1
ATOM 833 N N . MET A 1 114 ? 16.060 5.106 -7.430 1.00 94.75 114 MET A N 1
ATOM 834 C CA . MET A 1 114 ? 15.801 6.424 -6.839 1.00 94.75 114 MET A CA 1
ATOM 835 C C . MET A 1 114 ? 14.607 7.140 -7.487 1.00 94.75 114 MET A C 1
ATOM 837 O O . MET A 1 114 ? 13.880 7.882 -6.823 1.00 94.75 114 MET A O 1
ATOM 841 N N . GLN A 1 115 ? 14.368 6.932 -8.783 1.00 94.50 1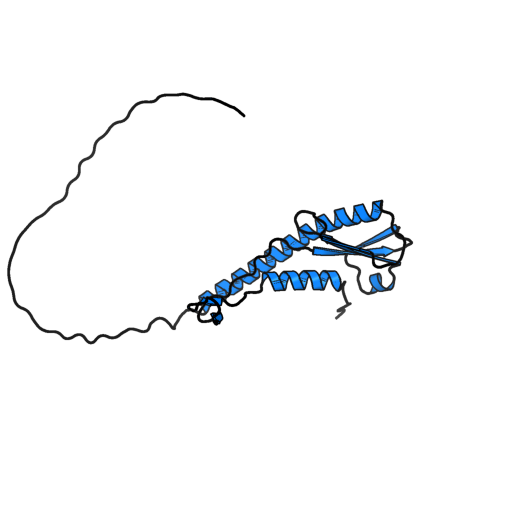15 GLN A N 1
ATOM 842 C CA . GLN A 1 115 ? 13.154 7.407 -9.444 1.00 94.50 115 GLN A CA 1
ATOM 843 C C . GLN A 1 115 ? 11.904 6.684 -8.922 1.00 94.50 115 GLN A C 1
ATOM 845 O O . GLN A 1 115 ? 10.922 7.357 -8.607 1.00 94.50 115 GLN A O 1
ATOM 850 N N . CYS A 1 116 ? 11.954 5.360 -8.755 1.00 94.75 116 CYS A N 1
ATOM 851 C CA . CYS A 1 116 ? 10.858 4.575 -8.182 1.00 94.75 116 CYS A CA 1
ATOM 852 C C . CYS A 1 116 ? 10.487 5.080 -6.787 1.00 94.75 116 CYS A C 1
ATOM 854 O O . CYS A 1 116 ? 9.315 5.301 -6.515 1.00 94.75 116 CYS A O 1
ATOM 856 N N . LEU A 1 117 ? 11.474 5.320 -5.915 1.00 96.12 117 LEU A N 1
ATOM 857 C CA . LEU A 1 117 ? 11.232 5.789 -4.545 1.00 96.12 117 LEU A CA 1
ATOM 858 C C . LEU A 1 117 ? 10.534 7.153 -4.509 1.00 96.12 117 LEU A C 1
ATOM 860 O O . LEU A 1 117 ? 9.608 7.351 -3.724 1.00 96.12 117 LEU A O 1
ATOM 864 N N . ARG A 1 118 ? 10.916 8.077 -5.399 1.00 95.69 118 ARG A N 1
ATOM 865 C CA . ARG A 1 118 ? 10.232 9.374 -5.528 1.00 95.69 118 ARG A CA 1
ATOM 866 C C . ARG A 1 118 ? 8.777 9.204 -5.957 1.00 95.69 118 ARG A C 1
ATOM 868 O O . ARG A 1 118 ? 7.897 9.838 -5.385 1.00 95.69 118 ARG A O 1
ATOM 875 N N . ILE A 1 119 ? 8.517 8.328 -6.927 1.00 96.00 119 ILE A N 1
ATOM 876 C CA . ILE A 1 119 ? 7.152 8.048 -7.387 1.00 96.00 119 ILE A CA 1
ATOM 877 C C . ILE A 1 119 ? 6.341 7.350 -6.288 1.00 96.00 119 ILE A C 1
ATOM 879 O O . ILE A 1 119 ? 5.199 7.728 -6.035 1.00 96.00 119 ILE A O 1
ATOM 883 N N . ALA A 1 120 ? 6.938 6.374 -5.604 1.00 96.62 120 ALA A N 1
ATOM 884 C CA . ALA A 1 120 ? 6.323 5.659 -4.495 1.00 96.62 120 ALA A CA 1
ATOM 885 C C . ALA A 1 120 ? 5.943 6.608 -3.358 1.00 96.62 120 ALA A C 1
ATOM 887 O O . ALA A 1 120 ? 4.862 6.457 -2.809 1.00 96.62 120 ALA A O 1
ATOM 888 N N . SER A 1 121 ? 6.769 7.611 -3.048 1.00 96.56 121 SER A N 1
ATOM 889 C CA . SER A 1 121 ? 6.463 8.608 -2.015 1.00 96.56 121 SER A CA 1
ATOM 890 C C . SER A 1 121 ? 5.193 9.401 -2.345 1.00 96.56 121 SER A C 1
ATOM 892 O O . SER A 1 121 ? 4.277 9.484 -1.526 1.00 96.56 121 SER A O 1
ATOM 894 N N . VAL A 1 122 ? 5.067 9.878 -3.589 1.00 96.38 122 VAL A N 1
ATOM 895 C CA . VAL A 1 122 ? 3.851 10.572 -4.053 1.00 96.38 122 VAL A CA 1
ATOM 896 C C . VAL A 1 122 ? 2.634 9.642 -4.000 1.00 96.38 122 VAL A C 1
ATOM 898 O O . VAL A 1 122 ? 1.581 10.017 -3.489 1.00 96.38 122 VAL A O 1
ATOM 901 N N . LYS A 1 123 ? 2.775 8.396 -4.469 1.00 95.25 123 LYS A N 1
ATOM 902 C CA . LYS A 1 123 ? 1.678 7.414 -4.456 1.00 95.25 123 LYS A CA 1
ATOM 903 C C . LYS A 1 123 ? 1.267 6.995 -3.047 1.00 95.25 123 LYS A C 1
ATOM 905 O O . LYS A 1 123 ? 0.074 6.847 -2.788 1.00 95.25 123 LYS A O 1
ATOM 910 N N . ALA A 1 124 ? 2.221 6.839 -2.138 1.00 96.19 124 ALA A N 1
ATOM 911 C CA . ALA A 1 124 ? 1.970 6.515 -0.742 1.00 96.19 124 ALA A CA 1
ATOM 912 C C . ALA A 1 124 ? 1.170 7.627 -0.054 1.00 96.19 124 ALA A C 1
ATOM 914 O O . ALA A 1 124 ? 0.216 7.328 0.666 1.00 96.19 124 ALA A O 1
ATOM 915 N N . ALA A 1 125 ? 1.489 8.897 -0.319 1.00 95.56 125 ALA A N 1
ATOM 916 C CA . ALA A 1 125 ? 0.722 10.030 0.195 1.00 95.56 125 ALA A CA 1
ATOM 917 C C . ALA A 1 125 ? -0.732 10.020 -0.315 1.00 95.56 125 ALA A C 1
ATOM 919 O O . ALA A 1 125 ? -1.664 10.109 0.489 1.00 95.56 125 ALA A O 1
ATOM 920 N N . ASP A 1 126 ? -0.938 9.818 -1.622 1.00 95.62 126 ASP A N 1
ATOM 921 C CA . ASP A 1 126 ? -2.275 9.741 -2.229 1.00 95.62 126 ASP A CA 1
ATOM 922 C C . ASP A 1 126 ? -3.120 8.606 -1.627 1.00 95.62 126 ASP A C 1
ATOM 924 O O . ASP A 1 126 ? -4.285 8.797 -1.265 1.00 95.62 126 ASP A O 1
ATOM 928 N N . ILE A 1 127 ? -2.538 7.407 -1.521 1.00 95.56 127 ILE A N 1
ATOM 929 C CA . ILE A 1 127 ? -3.213 6.223 -0.974 1.00 95.56 127 ILE A CA 1
ATOM 930 C C . ILE A 1 127 ? -3.516 6.428 0.511 1.00 95.56 127 ILE A C 1
ATOM 932 O O . ILE A 1 127 ? -4.628 6.136 0.949 1.00 95.56 127 ILE A O 1
ATOM 936 N N . THR A 1 128 ? -2.579 6.992 1.274 1.00 95.94 128 THR A N 1
ATOM 937 C CA . THR A 1 128 ? -2.785 7.296 2.695 1.00 95.94 128 THR A CA 1
ATOM 938 C C . THR A 1 128 ? -3.971 8.235 2.898 1.00 95.94 128 THR A C 1
ATOM 940 O O . THR A 1 128 ? -4.813 7.978 3.758 1.00 95.94 128 THR A O 1
ATOM 943 N N . SER A 1 129 ? -4.081 9.295 2.094 1.00 95.75 129 SER A N 1
ATOM 944 C CA . SER A 1 129 ? -5.216 10.222 2.157 1.00 95.75 129 SER A CA 1
ATOM 945 C C . SER A 1 129 ? -6.543 9.535 1.838 1.00 95.75 129 SER A C 1
ATOM 947 O O . SER A 1 129 ? -7.542 9.790 2.509 1.00 95.75 129 SER A O 1
ATOM 949 N N . LYS A 1 130 ? -6.562 8.617 0.861 1.00 96.44 130 LYS A N 1
ATOM 950 C CA . LYS A 1 130 ? -7.760 7.823 0.549 1.00 96.44 130 LYS A CA 1
ATOM 951 C C . LYS A 1 130 ? -8.153 6.910 1.706 1.00 96.44 130 LYS A C 1
ATOM 953 O O . LYS A 1 130 ? -9.316 6.916 2.084 1.00 96.44 130 LYS A O 1
ATOM 958 N N . ILE A 1 131 ? -7.201 6.180 2.293 1.00 95.38 131 ILE A N 1
ATOM 959 C CA . ILE A 1 131 ? -7.466 5.303 3.443 1.00 95.38 131 ILE A CA 1
ATOM 960 C C . ILE A 1 131 ? -8.046 6.115 4.601 1.00 95.38 131 ILE A C 1
ATOM 962 O O . ILE A 1 131 ? -9.081 5.735 5.135 1.00 95.38 131 ILE A O 1
ATOM 966 N N . LYS A 1 132 ? -7.421 7.243 4.960 1.00 94.88 132 LYS A N 1
ATOM 967 C CA . LYS A 1 132 ? -7.902 8.103 6.052 1.00 94.88 132 LYS A CA 1
ATOM 968 C C . LYS A 1 132 ? -9.340 8.560 5.819 1.00 94.88 132 LYS A C 1
ATOM 970 O O . LYS A 1 132 ? -10.177 8.348 6.685 1.00 94.88 132 LYS A O 1
ATOM 975 N N . ARG A 1 133 ? -9.640 9.077 4.622 1.00 96.38 133 ARG A N 1
ATOM 976 C CA . ARG A 1 133 ? -10.995 9.511 4.254 1.00 96.38 133 ARG A CA 1
ATOM 977 C C . ARG A 1 133 ? -12.027 8.390 4.425 1.00 96.38 133 ARG A C 1
ATOM 979 O O . ARG A 1 133 ? -13.020 8.585 5.109 1.00 96.38 133 ARG A O 1
ATOM 986 N N . GLU A 1 134 ? -11.779 7.216 3.845 1.00 96.62 134 GLU A N 1
ATOM 987 C CA . GLU A 1 134 ? -12.735 6.098 3.919 1.00 96.62 134 GLU A CA 1
ATOM 988 C C . GLU A 1 134 ? -12.891 5.558 5.357 1.00 96.62 134 GLU A C 1
ATOM 990 O O . GLU A 1 134 ? -13.983 5.164 5.767 1.00 96.62 134 GLU A O 1
ATOM 995 N N . VAL A 1 135 ? -11.814 5.554 6.153 1.00 94.69 135 VAL A N 1
ATOM 996 C CA . VAL A 1 135 ? -11.852 5.152 7.570 1.00 94.69 135 VAL A CA 1
ATOM 997 C C . VAL A 1 135 ? -12.663 6.141 8.410 1.00 94.69 135 VAL A C 1
ATOM 999 O O . VAL A 1 135 ? -13.422 5.711 9.286 1.00 94.69 135 VAL A O 1
ATOM 1002 N N . ASP A 1 136 ? -12.515 7.440 8.158 1.00 94.31 136 ASP A N 1
ATOM 1003 C CA . ASP A 1 136 ? -13.248 8.495 8.858 1.00 94.31 136 ASP A CA 1
ATOM 1004 C C . ASP A 1 136 ? -14.745 8.440 8.520 1.00 94.31 136 ASP A C 1
ATOM 1006 O O . ASP A 1 136 ? -15.584 8.466 9.428 1.00 94.31 136 ASP A O 1
ATOM 1010 N N . ASP A 1 137 ? -15.083 8.257 7.240 1.00 95.56 137 ASP A N 1
ATOM 1011 C CA . ASP A 1 137 ? -16.460 8.081 6.767 1.00 95.56 137 ASP A CA 1
ATOM 1012 C C . ASP A 1 137 ? -17.108 6.845 7.424 1.00 95.56 137 ASP A C 1
ATOM 1014 O O . ASP A 1 137 ? -18.174 6.942 8.043 1.00 95.56 137 ASP A O 1
ATOM 1018 N N . TYR A 1 138 ? -16.421 5.695 7.400 1.00 93.75 138 TYR A N 1
ATOM 1019 C CA . TYR A 1 138 ? -16.879 4.459 8.046 1.00 93.75 138 TYR A CA 1
ATOM 1020 C C . TYR A 1 138 ? -17.066 4.615 9.564 1.00 93.75 138 TYR A C 1
ATOM 1022 O O . TYR A 1 138 ? -18.057 4.147 10.138 1.00 93.75 138 TYR A O 1
ATOM 1030 N N . THR A 1 139 ? -16.119 5.273 10.238 1.00 91.19 139 THR A N 1
ATOM 1031 C CA . THR A 1 139 ? -16.178 5.489 11.691 1.00 91.19 139 THR A CA 1
ATOM 1032 C C . THR A 1 139 ? -17.350 6.400 12.057 1.00 91.19 139 THR A C 1
ATOM 1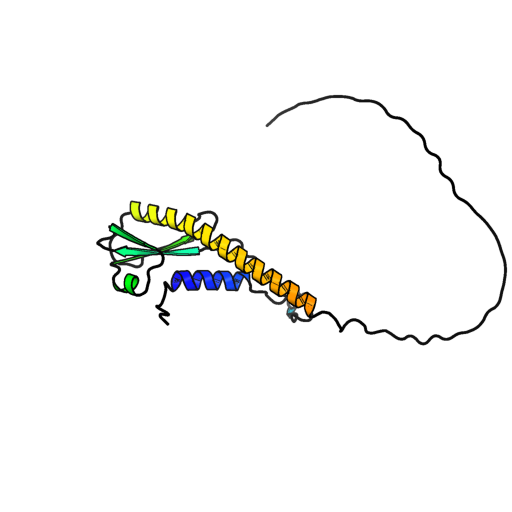034 O O . THR A 1 139 ? -18.067 6.121 13.023 1.00 91.19 139 THR A O 1
ATOM 1037 N N . THR A 1 140 ? -17.588 7.445 11.263 1.00 91.69 140 THR A N 1
ATOM 1038 C CA . THR A 1 140 ? -18.708 8.376 11.441 1.00 91.69 140 THR A CA 1
ATOM 1039 C C . THR A 1 140 ? -20.046 7.668 11.250 1.00 91.69 140 THR A C 1
ATOM 1041 O O . THR A 1 140 ? -20.939 7.794 12.090 1.00 91.69 140 THR A O 1
ATOM 1044 N N . GLU A 1 141 ? -20.187 6.852 10.203 1.00 91.69 141 GLU A N 1
ATOM 1045 C CA . GLU A 1 141 ? -21.414 6.092 9.959 1.00 91.69 141 GLU A CA 1
ATOM 1046 C C . GLU A 1 141 ? -21.720 5.118 11.110 1.00 91.69 141 GLU A C 1
ATOM 1048 O O . GLU A 1 141 ? -22.842 5.079 11.626 1.00 91.69 141 GLU A O 1
ATOM 1053 N N . LYS A 1 142 ? -20.707 4.382 11.586 1.00 86.94 142 LYS A N 1
ATOM 1054 C CA . LYS A 1 142 ? -20.824 3.493 12.754 1.00 86.94 142 LYS A CA 1
ATOM 1055 C C . LYS A 1 142 ? -21.242 4.243 14.018 1.00 86.94 142 LYS A C 1
ATOM 1057 O O . LYS A 1 142 ? -22.074 3.733 14.773 1.00 86.94 142 LYS A O 1
ATOM 1062 N N . ALA A 1 143 ? -20.702 5.438 14.254 1.00 85.38 143 ALA A N 1
ATOM 1063 C CA . ALA A 1 143 ? -21.078 6.268 15.396 1.00 85.38 143 ALA A CA 1
ATOM 1064 C C . ALA A 1 143 ? -22.548 6.718 15.311 1.00 85.38 143 ALA A C 1
ATOM 1066 O O . ALA A 1 143 ? -23.294 6.582 16.283 1.00 85.38 143 ALA A O 1
ATOM 1067 N N . LEU A 1 144 ? -23.010 7.152 14.134 1.00 85.81 144 LEU A N 1
ATOM 1068 C CA . LEU A 1 144 ? -24.410 7.531 13.908 1.00 85.81 144 LEU A CA 1
ATOM 1069 C C . LEU A 1 144 ? -25.374 6.346 14.079 1.00 85.81 144 LEU A C 1
ATOM 1071 O O . LEU A 1 144 ? -26.470 6.508 14.620 1.00 85.81 144 LEU A O 1
ATOM 1075 N N . GLN A 1 145 ? -24.982 5.142 13.650 1.00 80.62 145 GLN A N 1
ATOM 1076 C CA . GLN A 1 145 ? -25.779 3.927 13.848 1.00 80.62 145 GLN A CA 1
ATOM 1077 C C . GLN A 1 145 ? -25.919 3.551 15.330 1.00 80.62 145 GLN A C 1
ATOM 1079 O O . GLN A 1 145 ? -26.996 3.109 15.733 1.00 80.62 145 GLN A O 1
ATOM 1084 N N . LYS A 1 146 ? -24.876 3.754 16.153 1.00 71.56 146 LYS A N 1
ATOM 1085 C CA . LYS A 1 146 ? -24.975 3.575 17.612 1.00 71.56 146 LYS A CA 1
ATOM 1086 C C . LYS A 1 146 ? -26.023 4.520 18.206 1.00 71.56 146 LYS A C 1
ATOM 1088 O O . LYS A 1 146 ? -26.920 4.046 18.889 1.00 71.56 146 LYS A O 1
ATOM 1093 N N . VAL A 1 147 ? -25.991 5.811 17.861 1.00 68.88 147 VAL A N 1
ATOM 1094 C CA . VAL A 1 147 ? -26.970 6.806 18.354 1.00 68.88 147 VAL A CA 1
ATOM 1095 C C . VAL A 1 147 ? -28.409 6.436 17.968 1.00 68.88 147 VAL A C 1
ATOM 1097 O O . VAL A 1 147 ? -29.316 6.538 18.790 1.00 68.88 147 VAL A O 1
ATOM 1100 N N . LYS A 1 148 ? -28.630 5.941 16.742 1.00 62.56 148 LYS A N 1
ATOM 1101 C CA . LYS A 1 148 ? -29.958 5.498 16.272 1.00 62.56 148 LYS A CA 1
ATOM 1102 C C . LYS A 1 148 ? -30.486 4.244 16.979 1.00 62.56 148 LYS A C 1
ATOM 1104 O O . LYS A 1 148 ? -31.694 4.031 16.974 1.00 62.56 148 LYS A O 1
ATOM 1109 N N . ARG A 1 149 ? -29.614 3.408 17.557 1.00 57.16 149 ARG A N 1
ATOM 1110 C CA . ARG A 1 149 ? -29.995 2.206 18.324 1.00 57.16 149 ARG A CA 1
ATOM 1111 C C . ARG A 1 149 ? -30.310 2.502 19.793 1.00 57.16 149 ARG A C 1
ATOM 1113 O O . ARG A 1 149 ? -30.942 1.674 20.440 1.00 57.16 149 ARG A O 1
ATOM 1120 N N . THR A 1 150 ? -29.956 3.687 20.294 1.00 52.16 150 THR A N 1
ATOM 1121 C CA . THR A 1 150 ? -30.240 4.128 21.668 1.00 52.16 150 THR A CA 1
ATOM 1122 C C . THR A 1 150 ? -31.553 4.922 21.887 1.00 52.16 150 THR A C 1
ATOM 1124 O O . THR A 1 150 ? -31.545 5.849 22.696 1.00 52.16 150 THR A O 1
ATOM 1127 N N . PRO A 1 151 ? -32.719 4.595 21.285 1.00 45.19 151 PRO A N 1
ATOM 1128 C CA . PRO A 1 151 ? -34.004 5.058 21.807 1.00 45.19 151 PRO A CA 1
ATOM 1129 C C . PRO A 1 151 ? -34.851 3.866 22.285 1.00 45.19 151 PRO A C 1
ATOM 1131 O O . PRO A 1 151 ? -35.460 3.205 21.455 1.00 45.19 151 PRO A O 1
ATOM 1134 N N . ALA A 1 152 ? -34.877 3.579 23.601 1.00 46.72 152 ALA A N 1
ATOM 1135 C CA . ALA A 1 152 ? -36.034 2.985 24.325 1.00 46.72 152 ALA A CA 1
ATOM 1136 C C . ALA A 1 152 ? -35.735 2.421 25.736 1.00 46.72 152 ALA A C 1
ATOM 1138 O O . ALA A 1 152 ? -36.677 2.250 26.503 1.00 46.72 152 ALA A O 1
ATOM 1139 N N . LEU A 1 153 ? -34.489 2.106 26.122 1.00 46.12 153 LEU A N 1
ATOM 1140 C CA . LEU A 1 153 ? -34.253 1.303 27.347 1.00 46.12 153 LEU A CA 1
ATOM 1141 C C . LEU A 1 153 ? -33.923 2.083 28.633 1.00 46.12 153 LEU A C 1
ATOM 1143 O O . LEU A 1 153 ? -33.855 1.479 29.701 1.00 46.12 153 LEU A O 1
ATOM 1147 N N . VAL A 1 154 ? -33.812 3.415 28.591 1.00 45.47 154 VAL A N 1
ATOM 1148 C CA . VAL A 1 154 ? -33.591 4.242 29.798 1.00 45.47 154 VAL A CA 1
ATOM 1149 C C . VAL A 1 154 ? -34.798 5.141 30.072 1.00 45.47 154 VAL A C 1
ATOM 1151 O O . VAL A 1 154 ? -34.713 6.360 30.117 1.00 45.47 154 VAL A O 1
ATOM 1154 N N . ALA A 1 155 ? -35.964 4.525 30.248 1.00 44.16 155 ALA A N 1
ATOM 1155 C CA . ALA A 1 155 ? -37.111 5.162 30.893 1.00 44.16 155 ALA A CA 1
ATOM 1156 C C . ALA A 1 155 ? -37.708 4.210 31.935 1.00 44.16 155 ALA A C 1
ATOM 1158 O O . ALA A 1 155 ? -38.901 3.914 31.939 1.00 44.16 155 ALA A O 1
ATOM 1159 N N . LYS A 1 156 ? -36.867 3.697 32.840 1.00 35.09 156 LYS A N 1
ATOM 1160 C CA . LYS A 1 156 ? -37.351 2.998 34.031 1.00 35.09 156 LYS A CA 1
ATOM 1161 C C . LYS A 1 156 ? -37.852 4.063 35.014 1.00 35.09 156 LYS A C 1
ATOM 1163 O O . LYS A 1 156 ? -37.085 4.587 35.815 1.00 35.09 156 LYS A O 1
ATOM 1168 N N . LYS A 1 157 ? -39.132 4.441 34.902 1.00 34.75 157 LYS A N 1
ATOM 1169 C CA . LYS A 1 157 ? -39.818 5.265 35.909 1.00 34.75 157 LYS A CA 1
ATOM 1170 C C . LYS A 1 157 ? -39.789 4.506 37.237 1.00 34.75 157 LYS A C 1
ATOM 1172 O O . LYS A 1 157 ? -40.482 3.503 37.390 1.00 34.75 157 LYS A O 1
ATOM 1177 N N . VAL A 1 158 ? -38.976 4.969 38.182 1.00 34.16 158 VAL A N 1
ATOM 1178 C CA . VAL A 1 158 ? -39.086 4.565 39.585 1.00 34.16 158 VAL A CA 1
ATOM 1179 C C . VAL A 1 158 ? -40.371 5.196 40.115 1.00 34.16 158 VAL A C 1
ATOM 1181 O O . VAL A 1 158 ? -40.466 6.415 40.220 1.00 34.16 158 VAL A O 1
ATOM 1184 N N . ASN A 1 159 ? -41.387 4.371 40.361 1.00 31.73 159 ASN A N 1
ATOM 1185 C CA . ASN A 1 159 ? -42.637 4.796 40.977 1.00 31.73 159 ASN A CA 1
ATOM 1186 C C . ASN A 1 159 ? -42.467 4.727 42.500 1.00 31.73 159 ASN A C 1
ATOM 1188 O O . ASN A 1 159 ? -42.317 3.634 43.044 1.00 31.73 159 ASN A O 1
ATOM 1192 N N . VAL A 1 160 ? -42.468 5.877 43.171 1.00 34.59 160 VAL A N 1
ATOM 1193 C CA . VAL A 1 160 ? -42.576 5.961 44.633 1.00 34.59 160 VAL A CA 1
ATOM 1194 C C . VAL A 1 160 ? -44.036 6.300 44.948 1.00 34.59 160 VAL A C 1
ATOM 1196 O O . VAL A 1 160 ? -44.535 7.275 44.387 1.00 34.59 160 VAL A O 1
ATOM 1199 N N . PRO A 1 161 ? -44.754 5.519 45.776 1.00 36.47 161 PRO A N 1
ATOM 1200 C CA . PRO A 1 161 ? -46.126 5.850 46.132 1.00 36.47 161 PRO A CA 1
ATOM 1201 C C . PRO A 1 161 ? -46.171 7.043 47.097 1.00 36.47 161 PRO A C 1
ATOM 1203 O O . PRO A 1 161 ? -45.487 7.067 48.119 1.00 36.47 161 PRO A O 1
ATOM 1206 N N . ASP A 1 162 ? -46.999 8.016 46.730 1.00 29.62 162 ASP A N 1
ATOM 1207 C CA . ASP A 1 162 ? -47.320 9.237 47.464 1.00 29.62 162 ASP A CA 1
ATOM 1208 C C . ASP A 1 162 ? -48.224 8.911 48.669 1.00 29.62 162 ASP A C 1
ATOM 1210 O O . ASP A 1 162 ? -49.310 8.347 48.508 1.00 29.62 162 ASP A O 1
ATOM 1214 N N . VAL A 1 163 ? -47.772 9.229 49.887 1.00 31.25 163 VAL A N 1
ATOM 1215 C CA . VAL A 1 163 ? -48.594 9.169 51.105 1.00 31.25 163 VAL A CA 1
ATOM 1216 C C . VAL A 1 163 ? -48.887 10.597 51.547 1.00 31.25 163 VAL A C 1
ATOM 1218 O O . VAL A 1 163 ? -48.083 11.254 52.202 1.00 31.25 163 VAL A O 1
ATOM 1221 N N . THR A 1 164 ? -50.085 11.051 51.194 1.00 31.06 164 THR A N 1
ATOM 1222 C CA . THR A 1 164 ? -50.695 12.304 51.649 1.00 31.06 164 THR A CA 1
ATOM 1223 C C . THR A 1 164 ? -50.987 12.263 53.154 1.00 31.06 164 THR A C 1
ATOM 1225 O O . THR A 1 164 ? -51.729 11.393 53.609 1.00 31.06 164 THR A O 1
ATOM 1228 N N . MET A 1 165 ? -50.510 13.251 53.915 1.00 31.23 165 MET A N 1
ATOM 1229 C CA . MET A 1 165 ? -51.059 13.622 55.229 1.00 31.23 165 MET A CA 1
ATOM 1230 C C . MET A 1 165 ? -51.173 15.153 55.313 1.00 31.23 165 MET A C 1
ATOM 1232 O O . MET A 1 165 ? -50.253 15.879 54.940 1.00 31.23 165 MET A O 1
ATOM 1236 N N . LYS A 1 166 ? -52.345 15.627 55.750 1.00 28.67 166 LYS A N 1
ATOM 1237 C CA . LYS A 1 166 ? -52.778 17.033 55.804 1.00 28.67 166 LYS A CA 1
ATOM 1238 C C . LYS A 1 166 ? -52.218 17.801 57.018 1.00 28.67 166 LYS A C 1
ATOM 1240 O O . LYS A 1 166 ? -52.346 17.334 58.140 1.00 28.67 166 LYS A O 1
ATOM 1245 N N . GLU A 1 167 ? -51.691 18.993 56.722 1.00 27.58 167 GLU A N 1
ATOM 1246 C CA . GLU A 1 167 ? -52.031 20.342 57.242 1.00 27.58 167 GLU A CA 1
ATOM 1247 C C . GLU A 1 167 ? -52.056 20.659 58.760 1.00 27.58 167 GLU A C 1
ATOM 1249 O O . GLU A 1 167 ? -52.897 20.143 59.485 1.00 27.58 167 GLU A O 1
ATOM 1254 N N . SER A 1 168 ? -51.257 21.665 59.181 1.00 25.53 168 SER A N 1
ATOM 1255 C CA . SER A 1 168 ? -51.701 22.790 60.046 1.00 25.53 168 SER A CA 1
ATOM 1256 C C . SER A 1 168 ? -50.643 23.916 60.220 1.00 25.53 168 SER A C 1
ATOM 1258 O O . SER A 1 168 ? -49.618 23.717 60.863 1.00 25.53 168 SER A O 1
ATOM 1260 N N . THR A 1 169 ? -50.943 25.094 59.648 1.00 23.94 169 THR A N 1
ATOM 1261 C CA . THR A 1 169 ? -50.827 26.489 60.169 1.00 23.94 169 THR A CA 1
ATOM 1262 C C . THR A 1 169 ? -49.597 27.006 60.966 1.00 23.94 169 THR A C 1
ATOM 1264 O O . THR A 1 169 ? -49.345 26.522 62.063 1.00 23.94 169 THR A O 1
ATOM 1267 N N . HIS A 1 170 ? -48.957 28.110 60.515 1.00 26.22 170 HIS A N 1
ATOM 1268 C CA . HIS A 1 170 ? -49.093 29.518 61.011 1.00 26.22 170 HIS A CA 1
ATOM 1269 C C . HIS A 1 170 ? -47.865 30.449 60.721 1.00 26.22 170 HIS A C 1
ATOM 1271 O O . HIS A 1 170 ? -46.747 30.167 61.133 1.00 26.22 170 HIS A O 1
ATOM 1277 N N . SER A 1 171 ? -48.167 31.609 60.098 1.00 24.97 171 SER A N 1
ATOM 1278 C CA . SER A 1 171 ? -47.627 32.997 60.247 1.00 24.97 171 SER A CA 1
ATOM 1279 C C . SER A 1 171 ? -46.191 33.445 59.851 1.00 24.97 171 SER A C 1
ATOM 1281 O O . SER A 1 171 ? -45.240 33.105 60.537 1.00 24.97 171 SER A O 1
ATOM 1283 N N . ALA A 1 172 ? -46.156 34.380 58.866 1.00 27.72 172 ALA A N 1
ATOM 1284 C CA . ALA A 1 172 ? -45.544 35.748 58.832 1.00 27.72 172 ALA A CA 1
ATOM 1285 C C . ALA A 1 172 ? -44.000 35.911 59.018 1.00 27.72 172 ALA A C 1
ATOM 1287 O O . ALA A 1 172 ? -43.434 35.250 59.870 1.00 27.72 172 ALA A O 1
ATOM 1288 N N . LEU A 1 173 ? -43.205 36.755 58.325 1.00 28.77 173 LEU A N 1
ATOM 1289 C CA . LEU A 1 173 ? -43.337 38.072 57.656 1.00 28.77 173 LEU A CA 1
ATOM 1290 C C . LEU A 1 173 ? -42.132 38.336 56.690 1.00 28.77 173 LEU A C 1
ATOM 1292 O O . LEU A 1 173 ? -41.046 37.842 56.968 1.00 28.77 173 LEU A O 1
ATOM 1296 N N . GLU A 1 174 ? -42.361 39.163 55.644 1.00 27.56 174 GLU A N 1
ATOM 1297 C CA . GLU A 1 174 ? -41.512 40.244 55.027 1.00 27.56 174 GLU A CA 1
ATOM 1298 C C . GLU A 1 174 ? -40.055 39.979 54.543 1.00 27.56 174 GLU A C 1
ATOM 1300 O O . GLU A 1 174 ? -39.322 39.223 55.154 1.00 27.56 174 GLU A O 1
ATOM 1305 N N . ASN A 1 175 ? -39.464 40.575 53.484 1.00 30.17 175 ASN A N 1
ATOM 1306 C CA . ASN A 1 175 ? -39.699 41.720 52.568 1.00 30.17 175 ASN A CA 1
ATOM 1307 C C . ASN A 1 175 ? -38.863 41.477 51.264 1.00 30.17 175 ASN A C 1
ATOM 1309 O O . ASN A 1 175 ? -37.821 40.833 51.336 1.00 30.17 175 ASN A O 1
ATOM 1313 N N . GLN A 1 176 ? -39.321 41.767 50.028 1.00 29.91 176 GLN A N 1
ATOM 1314 C CA . GLN A 1 176 ? -39.091 42.998 49.212 1.00 29.91 176 GLN A CA 1
ATOM 1315 C C . GLN A 1 176 ? -37.660 43.598 49.304 1.00 29.91 176 GLN A C 1
ATOM 1317 O O . GLN A 1 176 ? -37.130 43.706 50.395 1.00 29.91 176 GLN A O 1
ATOM 1322 N N . ALA A 1 177 ? -36.951 44.103 48.285 1.00 30.31 177 ALA A N 1
ATOM 1323 C CA . ALA A 1 177 ? -37.152 44.350 46.858 1.00 30.31 177 ALA A CA 1
ATOM 1324 C C . ALA A 1 177 ? -35.783 44.715 46.209 1.00 30.31 177 ALA A C 1
ATOM 1326 O O . ALA A 1 177 ? -34.800 45.020 46.877 1.00 30.31 177 ALA A O 1
ATOM 1327 N N . SER A 1 178 ? -35.768 44.709 44.881 1.00 29.03 178 SER A N 1
ATOM 1328 C CA . SER A 1 178 ? -34.754 45.140 43.903 1.00 29.03 178 SER A CA 1
ATOM 1329 C C . SER A 1 178 ? -34.261 46.602 43.970 1.00 29.03 178 SER A C 1
ATOM 1331 O O . SER A 1 178 ? -35.098 47.486 44.137 1.00 29.03 178 SER A O 1
ATOM 1333 N N . LYS A 1 179 ? -32.980 46.868 43.622 1.00 29.81 179 LYS A N 1
ATOM 1334 C CA . LYS A 1 179 ? -32.528 47.815 42.554 1.00 29.81 179 LYS A CA 1
ATOM 1335 C C . LYS A 1 179 ? -30.996 48.013 42.491 1.00 29.81 179 LYS A C 1
ATOM 1337 O O . LYS A 1 179 ? -30.338 48.112 43.517 1.00 29.81 179 LYS A O 1
ATOM 1342 N N . ALA A 1 180 ? -30.478 48.140 41.263 1.00 33.47 180 ALA A N 1
ATOM 1343 C CA . ALA A 1 180 ? -29.153 48.679 40.914 1.00 33.47 180 ALA A CA 1
ATOM 1344 C C . ALA A 1 180 ? -29.091 50.216 41.080 1.00 33.47 180 ALA A C 1
ATOM 1346 O O . ALA A 1 180 ? -30.142 50.848 41.238 1.00 33.47 180 ALA A O 1
ATOM 1347 N N . PRO A 1 181 ? -27.898 50.835 40.973 1.00 35.12 181 PRO A N 1
ATOM 1348 C CA . PRO A 1 181 ? -27.627 51.609 39.75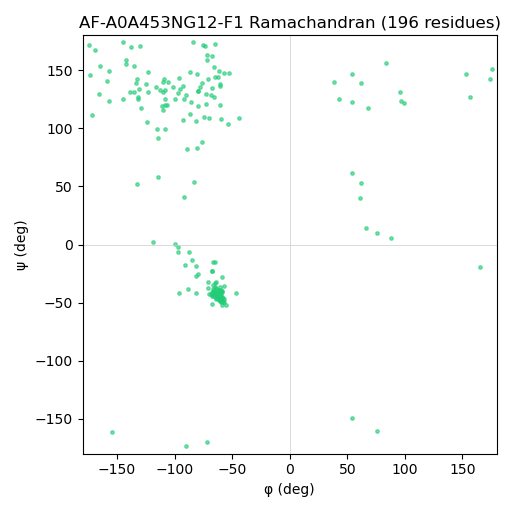3 1.00 35.12 181 PRO A CA 1
ATOM 1349 C C . PRO A 1 181 ? -26.166 51.583 39.246 1.00 35.12 181 PRO A C 1
ATOM 1351 O O . PRO A 1 181 ? -25.272 50.989 39.839 1.00 35.12 181 PRO A O 1
ATOM 1354 N N . ASN A 1 182 ? -26.026 52.211 38.079 1.00 27.27 182 ASN A N 1
ATOM 1355 C CA . ASN A 1 182 ? -24.926 52.283 37.120 1.00 27.27 182 ASN A CA 1
ATOM 1356 C C . ASN A 1 182 ? -23.949 53.455 37.396 1.00 27.27 182 ASN A C 1
ATOM 1358 O O . ASN A 1 182 ? -24.154 54.207 38.345 1.00 27.27 182 ASN A O 1
ATOM 1362 N N . ASP A 1 183 ? -23.005 53.633 36.460 1.00 29.22 183 ASP A N 1
ATOM 1363 C CA . ASP A 1 183 ? -21.979 54.688 36.278 1.00 29.22 183 ASP A CA 1
ATOM 1364 C C . ASP A 1 183 ? -20.604 54.321 36.863 1.00 29.22 183 ASP A C 1
ATOM 1366 O O . ASP A 1 183 ? -20.487 53.866 37.990 1.00 29.22 183 ASP A O 1
ATOM 1370 N N . GLY A 1 184 ? -19.473 54.467 36.176 1.00 26.36 184 GLY A N 1
ATOM 1371 C CA . GLY A 1 184 ? -19.167 55.108 34.905 1.00 26.36 184 GLY A CA 1
ATOM 1372 C C . GLY A 1 184 ? -17.696 55.554 34.935 1.00 26.36 184 GLY A C 1
ATOM 1373 O O . GLY A 1 184 ? -17.194 55.971 35.971 1.00 26.36 184 GLY A O 1
ATOM 1374 N N . GLN A 1 185 ? -17.054 55.514 33.764 1.00 32.78 185 GLN A N 1
ATOM 1375 C CA . GLN A 1 185 ? -15.870 56.288 33.351 1.00 32.78 185 GLN A CA 1
ATOM 1376 C C . GLN A 1 185 ? -14.435 55.704 33.447 1.00 32.78 185 GLN A C 1
ATOM 1378 O O . GLN A 1 185 ? -13.919 55.294 34.481 1.00 32.78 185 GLN A O 1
ATOM 1383 N N . GLN A 1 186 ? -13.819 55.739 32.254 1.00 30.05 186 GLN A N 1
ATOM 1384 C CA . GLN A 1 186 ? -12.431 55.510 31.810 1.00 30.05 186 GLN A CA 1
ATOM 1385 C C . GLN A 1 186 ? -11.476 56.593 32.397 1.00 30.05 186 GLN A C 1
ATOM 1387 O O . GLN A 1 186 ? -11.967 57.564 32.958 1.00 30.05 186 GLN A O 1
ATOM 1392 N N . ILE A 1 187 ? -10.133 56.611 32.306 1.00 29.92 187 ILE A N 1
ATOM 1393 C CA . ILE A 1 187 ? -9.137 56.517 31.200 1.00 29.92 187 ILE A CA 1
ATOM 1394 C C . ILE A 1 187 ? -7.743 56.453 31.922 1.00 29.92 187 ILE A C 1
ATOM 1396 O O . ILE A 1 187 ? -7.625 57.047 32.985 1.00 29.92 187 ILE A O 1
ATOM 1400 N N . SER A 1 188 ? -6.670 55.755 31.498 1.00 31.45 188 SER A N 1
ATOM 1401 C CA . SER A 1 188 ? -5.613 56.301 30.609 1.00 31.45 188 SER A CA 1
ATOM 1402 C C . SER A 1 188 ? -4.429 55.350 30.335 1.00 31.45 188 SER A C 1
ATOM 1404 O O . SER A 1 188 ? -4.051 54.531 31.165 1.00 31.45 188 SER A O 1
ATOM 1406 N N . LYS A 1 189 ? -3.843 55.543 29.144 1.00 30.19 189 LYS A N 1
ATOM 1407 C CA . LYS A 1 189 ? -2.807 54.787 28.413 1.00 30.19 189 LYS A CA 1
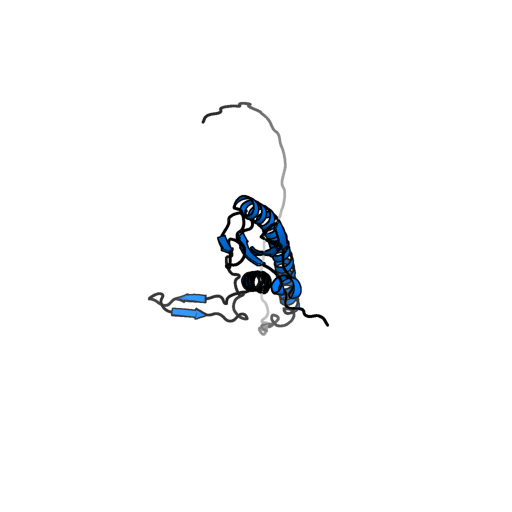ATOM 1408 C C . LYS A 1 189 ? -1.378 54.881 28.986 1.00 30.19 189 LYS A C 1
ATOM 1410 O O . LYS A 1 189 ? -1.010 55.903 29.551 1.00 30.19 189 LYS A O 1
ATOM 1415 N N . GLY A 1 190 ? -0.537 53.898 28.637 1.00 28.75 190 GLY A N 1
ATOM 1416 C CA . GLY A 1 190 ? 0.931 53.985 28.647 1.00 28.75 190 GLY A CA 1
ATOM 1417 C C . GLY A 1 190 ? 1.562 52.958 27.691 1.00 28.75 190 GLY A C 1
ATOM 1418 O O . GLY A 1 190 ? 1.264 51.775 27.777 1.00 28.75 190 GLY A O 1
ATOM 1419 N N . ILE A 1 191 ? 2.375 53.435 26.748 1.00 31.73 191 ILE A N 1
ATOM 1420 C CA . ILE A 1 191 ? 3.017 52.721 25.626 1.00 31.73 191 ILE A CA 1
ATOM 1421 C C . ILE A 1 191 ? 4.418 52.242 26.043 1.00 31.73 191 ILE A C 1
ATOM 1423 O O . ILE A 1 191 ? 5.163 53.071 26.555 1.00 31.73 191 ILE A O 1
ATOM 1427 N N . HIS A 1 192 ? 4.830 51.000 25.730 1.00 31.05 192 HIS A N 1
ATOM 1428 C CA . HIS A 1 192 ? 6.244 50.670 25.450 1.00 31.05 192 HIS A CA 1
ATOM 1429 C C . HIS A 1 192 ? 6.439 49.288 24.776 1.00 31.05 192 HIS A C 1
ATOM 1431 O O . HIS A 1 192 ? 5.973 48.269 25.274 1.00 31.05 192 HIS A O 1
ATOM 1437 N N . THR A 1 193 ? 7.195 49.263 23.679 1.00 38.44 193 THR A N 1
ATOM 1438 C CA . THR A 1 193 ? 7.891 48.115 23.045 1.00 38.44 193 THR A CA 1
ATOM 1439 C C . THR A 1 193 ? 9.279 48.625 22.614 1.00 38.44 193 THR A C 1
ATOM 1441 O O . THR A 1 193 ? 9.421 49.851 22.551 1.00 38.44 193 THR A O 1
ATOM 1444 N N . PRO A 1 194 ? 10.264 47.803 22.180 1.00 44.94 194 PRO A N 1
ATOM 1445 C CA . PRO A 1 194 ? 10.397 46.332 22.168 1.00 44.94 194 PRO A CA 1
ATOM 1446 C C . PRO A 1 194 ? 11.750 45.845 22.760 1.00 44.94 194 PRO A C 1
ATOM 1448 O O . PRO A 1 194 ? 12.668 46.644 22.932 1.00 44.94 194 PRO A O 1
ATOM 1451 N N . LYS A 1 195 ? 11.935 44.531 22.983 1.00 35.31 195 LYS A N 1
ATOM 1452 C CA . LYS A 1 195 ? 13.275 43.901 23.020 1.00 35.31 195 LYS A CA 1
ATOM 1453 C C . LYS A 1 195 ? 13.260 42.479 22.442 1.00 35.31 195 LYS A C 1
ATOM 1455 O O . LYS A 1 195 ? 12.474 41.645 22.878 1.00 35.31 195 LYS A O 1
ATOM 1460 N N . GLU A 1 196 ? 14.141 42.276 21.462 1.00 35.44 196 GLU A N 1
ATOM 1461 C CA . GLU A 1 196 ? 14.676 41.000 20.962 1.00 35.44 196 GLU A CA 1
ATOM 1462 C C . GLU A 1 196 ? 15.659 40.361 21.978 1.00 35.44 196 GLU A C 1
ATOM 1464 O O . GLU A 1 196 ? 15.809 40.886 23.080 1.00 35.44 196 GLU A O 1
ATOM 1469 N N . PHE A 1 197 ? 16.363 39.303 21.539 1.00 33.88 197 PHE A N 1
ATOM 1470 C CA . PHE A 1 197 ? 17.312 38.373 22.193 1.00 33.88 197 PHE A CA 1
ATOM 1471 C C . PHE A 1 197 ? 16.638 37.045 22.598 1.00 33.88 197 PHE A C 1
ATOM 1473 O O . PHE A 1 197 ? 15.672 37.059 23.351 1.00 33.88 197 PHE A O 1
ATOM 1480 N N . HIS A 1 198 ? 17.068 35.862 22.146 1.00 41.62 198 HIS A N 1
ATOM 1481 C CA . HIS A 1 198 ? 18.299 35.425 21.474 1.00 41.62 198 HIS A CA 1
ATOM 1482 C C . HIS A 1 198 ? 17.995 34.183 20.620 1.00 41.62 198 HIS A C 1
ATOM 1484 O O . HIS A 1 198 ? 17.096 33.415 21.035 1.00 41.62 198 HIS A O 1
#

Organism: Aegilops tauschii subsp. strangulata (NCBI:txid200361)

InterPro domains:
  IPR015847 Exoribonuclease, phosphorolytic domain 2 [PF03725] (55-121)
  IPR027408 PNPase/RNase PH domain superfamily [G3DSA:3.30.230.70] (6-152)
  IPR036345 Exoribonuclease, PH domain 2 superfamily [SSF55666] (51-149)
  IPR050590 Exosome complex component Rrp42 subfamily [PTHR11097] (7-136)

Mean predicted aligned error: 15.04 Å

Sequence (198 aa):
MDVSLRNLIDAANIAALAALSTFRRPECTVGGDDGQQVTVHDSEVRDPLPLTIHHLPIAVTFAYFGDGNIMVIDPTYKEEAVMGGRMTATINSNGDVCAIQKAGGEGVMSSVIMQCLRIASVKAADITSKIKREVDDYTTEKALQKVKRTPALVAKKVNVPDVTMKESTHSALENQASKAPNDGQQISKGIHTPKEFH

Radius of gyration: 33.61 Å; Cα contacts (8 Å, |Δi|>4): 219; chains: 1; bounding box: 73×70×82 Å

Solvent-accessible surface area (backbone atoms only — not comparable to full-atom values): 12615 Å² total; per-residue (Å²): 134,89,79,66,59,57,48,59,68,39,52,51,43,52,50,50,52,51,49,54,72,69,38,58,45,67,41,69,50,74,34,65,100,82,57,77,43,76,47,78,40,54,69,90,82,36,73,53,40,70,67,92,75,91,75,62,68,33,50,42,42,34,34,22,31,82,78,51,75,41,78,45,68,68,41,42,51,72,50,62,74,67,41,48,23,37,35,36,40,24,20,22,70,87,58,50,76,76,45,76,46,70,65,64,62,50,72,69,57,69,71,56,55,56,50,50,53,56,51,38,30,58,50,20,36,56,51,47,53,51,52,50,52,55,49,50,53,52,50,50,51,53,52,53,51,53,61,70,70,69,76,82,87,89,72,79,78,83,84,77,87,85,80,89,77,85,88,84,91,87,83,92,82,91,79,90,83,90,82,86,88,84,88,84,87,89,88,88,89,87,88,88,85,87,83,87,88,133